Protein AF-0000000084978384 (afdb_homodimer)

Secondary structure (DSSP, 8-state):
----------S--SHHHHHHHHHHHHHHHHHHHHHHHHHHHHHHHHHHHHHHHHHHHHHHHHHHHHHHHHHHHHTGGGSTTTTEEEETTEEEEEEEEEEEE--S-HHHHHHHHHHHHHTT-GGGEEEEEEE-HHHHHTTHHHHHHHHT-EEEEEEEEEEEE-HHHHHHHHHH-/----------S--SHHHHHHHHHHHHHHHHHHHHHHHHHHHHHHHHHHHHHHHHHHHHHHHHHHHHHHHHHHHHTGGGSTTTTEEEETTEEEEEEEEEEEE--SSHHHHHHHHHHHHHTT-GGGEEEEEEE-HHHHHTTHHHHHHHHT-EEEEEEEEEEEE-HHHHHHHHHH-

Organism: Faecalibacterium duncaniae (strain DSM 17677 / JCM 31915 / A2-165) (NCBI:txid411483)

Structure (mmCIF, N/CA/C/O backbone):
data_AF-0000000084978384-model_v1
#
loop_
_entity.id
_entity.type
_entity.pdbx_description
1 polymer 'Putative bacteriophage Mu Gam like protein'
#
loop_
_atom_site.group_PDB
_atom_site.id
_atom_site.type_symbol
_atom_site.label_atom_id
_atom_site.label_alt_id
_atom_site.label_comp_id
_atom_site.label_asym_id
_atom_site.label_entity_id
_atom_site.label_seq_id
_atom_site.pdbx_PDB_ins_code
_atom_site.Cartn_x
_atom_site.Cartn_y
_atom_site.Cartn_z
_atom_site.occupancy
_atom_site.B_iso_or_equiv
_atom_site.auth_seq_id
_atom_site.auth_comp_id
_atom_site.auth_asym_id
_atom_site.auth_atom_id
_atom_site.pdbx_PDB_model_num
ATOM 1 N N . MET A 1 1 ? 13.609 25.312 46.406 1 29.67 1 MET A N 1
ATOM 2 C CA . MET A 1 1 ? 13.797 26.328 45.375 1 29.67 1 MET A CA 1
ATOM 3 C C . MET A 1 1 ? 12.617 26.344 44.406 1 29.67 1 MET A C 1
ATOM 5 O O . MET A 1 1 ? 12.023 25.312 44.125 1 29.67 1 MET A O 1
ATOM 9 N N . ALA A 1 2 ? 11.867 27.375 44.188 1 33.41 2 ALA A N 1
ATOM 10 C CA . ALA A 1 2 ? 10.617 27.406 43.438 1 33.41 2 ALA A CA 1
ATOM 11 C C . ALA A 1 2 ? 10.82 26.875 42.031 1 33.41 2 ALA A C 1
ATOM 13 O O . ALA A 1 2 ? 11.875 27.094 41.406 1 33.41 2 ALA A O 1
ATOM 14 N N . ARG A 1 3 ? 10.344 25.844 41.656 1 53.12 3 ARG A N 1
ATOM 15 C CA . ARG A 1 3 ? 10.445 25.281 40.312 1 53.12 3 ARG A CA 1
ATOM 16 C C . ARG A 1 3 ? 10.109 26.312 39.25 1 53.12 3 ARG A C 1
ATOM 18 O O . ARG A 1 3 ? 9 26.844 39.219 1 53.12 3 ARG A O 1
ATOM 25 N N . LYS A 1 4 ? 11.047 27.344 39.219 1 41.78 4 LYS A N 1
ATOM 26 C CA . LYS A 1 4 ? 10.891 28.375 38.188 1 41.78 4 LYS A CA 1
ATOM 27 C C . LYS A 1 4 ? 10.438 27.75 36.844 1 41.78 4 LYS A C 1
ATOM 29 O O . LYS A 1 4 ? 11.094 26.844 36.344 1 41.78 4 LYS A O 1
ATOM 34 N N . ARG A 1 5 ? 9.18 27.875 36.594 1 41.66 5 ARG A N 1
ATOM 35 C CA . ARG A 1 5 ? 8.664 27.422 35.312 1 41.66 5 ARG A CA 1
ATOM 36 C C . ARG A 1 5 ? 9.43 28.078 34.156 1 41.66 5 ARG A C 1
ATOM 38 O O . ARG A 1 5 ? 9.562 29.297 34.125 1 41.66 5 ARG A O 1
ATOM 45 N N . VAL A 1 6 ? 10.484 27.516 33.844 1 41.81 6 VAL A N 1
ATOM 46 C CA . VAL A 1 6 ? 11.172 27.984 32.625 1 41.81 6 VAL A CA 1
ATOM 47 C C . VAL A 1 6 ? 10.148 28.312 31.562 1 41.81 6 VAL A C 1
ATOM 49 O O . VAL A 1 6 ? 9.43 27.438 31.078 1 41.81 6 VAL A O 1
ATOM 52 N N . VAL A 1 7 ? 9.234 29.266 31.797 1 42.53 7 VAL A N 1
ATOM 53 C CA . VAL A 1 7 ? 8.398 29.719 30.688 1 42.53 7 VAL A CA 1
ATOM 54 C C . VAL A 1 7 ? 9.25 29.922 29.438 1 42.53 7 VAL A C 1
ATOM 56 O O . VAL A 1 7 ? 10.227 30.672 29.469 1 42.53 7 VAL A O 1
ATOM 59 N N . GLU A 1 8 ? 9.547 28.891 28.719 1 47.47 8 GLU A N 1
ATOM 60 C CA . GLU A 1 8 ? 10.211 29.109 27.438 1 47.47 8 GLU A CA 1
ATOM 61 C C . GLU A 1 8 ? 9.727 30.391 26.781 1 47.47 8 GLU A C 1
ATOM 63 O O . GLU A 1 8 ? 8.531 30.688 26.766 1 47.47 8 GLU A O 1
ATOM 68 N N . ALA A 1 9 ? 10.328 31.562 26.938 1 48.69 9 ALA A N 1
ATOM 69 C CA . ALA A 1 9 ? 10.078 32.906 26.406 1 48.69 9 ALA A CA 1
ATOM 70 C C . ALA A 1 9 ? 9.398 32.844 25.047 1 48.69 9 ALA A C 1
ATOM 72 O O . ALA A 1 9 ? 9.742 31.984 24.219 1 48.69 9 ALA A O 1
ATOM 73 N N . PRO A 1 10 ? 8.141 33.188 24.969 1 58.56 10 PRO A N 1
ATOM 74 C CA . PRO A 1 10 ? 7.574 33.25 23.625 1 58.56 10 PRO A CA 1
ATOM 75 C C . PRO A 1 10 ? 8.539 33.844 22.594 1 58.56 10 PRO A C 1
ATOM 77 O O . PRO A 1 10 ? 9.164 34.875 22.859 1 58.56 10 PRO A O 1
ATOM 80 N N . SER A 1 11 ? 9.117 32.969 21.719 1 74 11 SER A N 1
ATOM 81 C CA . SER A 1 11 ? 10.289 33.375 20.938 1 74 11 SER A CA 1
ATOM 82 C C . SER A 1 11 ? 9.953 34.5 19.953 1 74 11 SER A C 1
ATOM 84 O O . SER A 1 11 ? 10.812 35.312 19.641 1 74 11 SER A O 1
ATOM 86 N N . LEU A 1 12 ? 8.609 34.531 19.422 1 93.38 12 LEU A N 1
ATOM 87 C CA . LEU A 1 12 ? 8.383 35.531 18.375 1 93.38 12 LEU A CA 1
ATOM 88 C C . LEU A 1 12 ? 7.773 36.812 18.953 1 93.38 12 LEU A C 1
ATOM 90 O O . LEU A 1 12 ? 6.816 36.75 19.734 1 93.38 12 LEU A O 1
ATOM 94 N N . HIS A 1 13 ? 8.281 38.125 18.594 1 93.62 13 HIS A N 1
ATOM 95 C CA . HIS A 1 13 ? 7.848 39.344 19.234 1 93.62 13 HIS A CA 1
ATOM 96 C C . HIS A 1 13 ? 7.262 40.344 18.219 1 93.62 13 HIS A C 1
ATOM 98 O O . HIS A 1 13 ? 6.723 41.375 18.594 1 93.62 13 HIS A O 1
ATOM 104 N N . SER A 1 14 ? 7.422 40.094 16.984 1 95.94 14 SER A N 1
ATOM 105 C CA . SER A 1 14 ? 6.918 40.969 15.938 1 95.94 14 SER A CA 1
ATOM 106 C C . SER A 1 14 ? 6.504 40.188 14.703 1 95.94 14 SER A C 1
ATOM 108 O O . SER A 1 14 ? 6.836 39 14.57 1 95.94 14 SER A O 1
ATOM 110 N N . TRP A 1 15 ? 5.75 40.875 13.836 1 96.56 15 TRP A N 1
ATOM 111 C CA . TRP A 1 15 ? 5.371 40.25 12.57 1 96.56 15 TRP A CA 1
ATOM 112 C C . TRP A 1 15 ? 6.602 40 11.711 1 96.56 15 TRP A C 1
ATOM 114 O O . TRP A 1 15 ? 6.613 39.062 10.906 1 96.56 15 TRP A O 1
ATOM 124 N N . GLU A 1 16 ? 7.562 40.812 11.961 1 97 16 GLU A N 1
ATOM 125 C CA . GLU A 1 16 ? 8.828 40.562 11.281 1 97 16 GLU A CA 1
ATOM 126 C C . GLU A 1 16 ? 9.453 39.25 11.734 1 97 16 GLU A C 1
ATOM 128 O O . GLU A 1 16 ? 10.031 38.531 10.922 1 97 16 GLU A O 1
ATOM 133 N N . ASP A 1 17 ? 9.289 38.938 12.969 1 97.62 17 ASP A N 1
ATOM 134 C CA . ASP A 1 17 ? 9.758 37.656 13.492 1 97.62 17 ASP A CA 1
ATOM 135 C C . ASP A 1 17 ? 9 36.469 12.867 1 97.62 17 ASP A C 1
ATOM 137 O O . ASP A 1 17 ? 9.594 35.469 12.547 1 97.62 17 ASP A O 1
ATOM 141 N N . VAL A 1 18 ? 7.707 36.719 12.688 1 98.12 18 VAL A N 1
ATOM 142 C CA . VAL A 1 18 ? 6.879 35.688 12.078 1 98.12 18 VAL A CA 1
ATOM 143 C C . VAL A 1 18 ? 7.316 35.469 10.633 1 98.12 18 VAL A C 1
ATOM 145 O O . VAL A 1 18 ? 7.457 34.312 10.195 1 98.12 18 VAL A O 1
ATOM 148 N N . ASN A 1 19 ? 7.59 36.531 10.008 1 98 19 ASN A N 1
ATOM 149 C CA . ASN A 1 19 ? 8.047 36.469 8.625 1 98 19 ASN A CA 1
ATOM 150 C C . ASN A 1 19 ? 9.359 35.688 8.508 1 98 19 ASN A C 1
ATOM 152 O O . ASN A 1 19 ? 9.516 34.844 7.609 1 98 19 ASN A O 1
ATOM 156 N N . ASP A 1 20 ? 10.25 35.938 9.414 1 97.31 20 ASP A N 1
ATOM 157 C CA . ASP A 1 20 ? 11.531 35.219 9.43 1 97.31 20 ASP A CA 1
ATOM 158 C C . ASP A 1 20 ? 11.344 33.75 9.727 1 97.31 20 ASP A C 1
ATOM 160 O O . ASP A 1 20 ? 12.031 32.906 9.156 1 97.31 20 ASP A O 1
ATOM 164 N N . ALA A 1 21 ? 10.414 33.469 10.617 1 98.06 21 ALA A N 1
ATOM 165 C CA . ALA A 1 21 ? 10.117 32.094 10.938 1 98.06 21 ALA A CA 1
ATOM 166 C C . ALA A 1 21 ? 9.578 31.344 9.719 1 98.06 21 ALA A C 1
ATOM 168 O O . ALA A 1 21 ? 9.953 30.203 9.461 1 98.06 21 ALA A O 1
ATOM 169 N N . LEU A 1 22 ? 8.727 31.984 8.945 1 98.5 22 LEU A N 1
ATOM 170 C CA . LEU A 1 22 ? 8.188 31.391 7.727 1 98.5 22 LEU A CA 1
ATOM 171 C C . LEU A 1 22 ? 9.297 31.141 6.711 1 98.5 22 LEU A C 1
ATOM 173 O O . LEU A 1 22 ? 9.281 30.125 6.004 1 98.5 22 LEU A O 1
ATOM 177 N N . ARG A 1 23 ? 10.219 32.031 6.699 1 97.88 23 ARG A N 1
ATOM 178 C CA . ARG A 1 23 ? 11.375 31.859 5.828 1 97.88 23 ARG A CA 1
ATOM 179 C C . ARG A 1 23 ? 12.164 30.609 6.215 1 97.88 23 ARG A C 1
ATOM 181 O O . ARG A 1 23 ? 12.531 29.812 5.348 1 97.88 23 ARG A O 1
ATOM 188 N N . GLN A 1 24 ? 12.406 30.484 7.457 1 97.94 24 GLN A N 1
ATOM 189 C CA . GLN A 1 24 ? 13.148 29.328 7.965 1 97.94 24 GLN A CA 1
ATOM 190 C C . GLN A 1 24 ? 12.422 28.031 7.664 1 97.94 24 GLN A C 1
ATOM 192 O O . GLN A 1 24 ? 13.047 27.031 7.316 1 97.94 24 GLN A O 1
ATOM 197 N N . ILE A 1 25 ? 11.109 28.016 7.797 1 98.5 25 ILE A N 1
ATOM 198 C CA . ILE A 1 25 ? 10.312 26.828 7.504 1 98.5 25 ILE A CA 1
ATOM 199 C C . ILE A 1 25 ? 10.422 26.484 6.016 1 98.5 25 ILE A C 1
ATOM 201 O O . ILE A 1 25 ? 10.578 25.328 5.645 1 98.5 25 ILE A O 1
ATOM 205 N N . ALA A 1 26 ? 10.344 27.5 5.195 1 98.25 26 ALA A N 1
ATOM 206 C CA . ALA A 1 26 ? 10.492 27.297 3.758 1 98.25 26 ALA A CA 1
ATOM 207 C C . ALA A 1 26 ? 11.836 26.656 3.432 1 98.25 26 ALA A C 1
ATOM 209 O O . ALA A 1 26 ? 11.914 25.719 2.627 1 98.25 26 ALA A O 1
ATOM 210 N N . GLU A 1 27 ? 12.875 27.156 4.094 1 97.94 27 GLU A N 1
ATOM 211 C CA . GLU A 1 27 ? 14.219 26.625 3.889 1 97.94 27 GLU A CA 1
ATOM 212 C C . GLU A 1 27 ? 14.297 25.156 4.324 1 97.94 27 GLU A C 1
ATOM 214 O O . GLU A 1 27 ? 14.898 24.328 3.639 1 97.94 27 GLU A O 1
ATOM 219 N N . ALA A 1 28 ? 13.695 24.938 5.438 1 98.19 28 ALA A N 1
ATOM 220 C CA . ALA A 1 28 ? 13.68 23.562 5.941 1 98.19 28 ALA A CA 1
ATOM 221 C C . ALA A 1 28 ? 12.93 22.641 4.988 1 98.19 28 ALA A C 1
ATOM 223 O O . ALA A 1 28 ? 13.352 21.5 4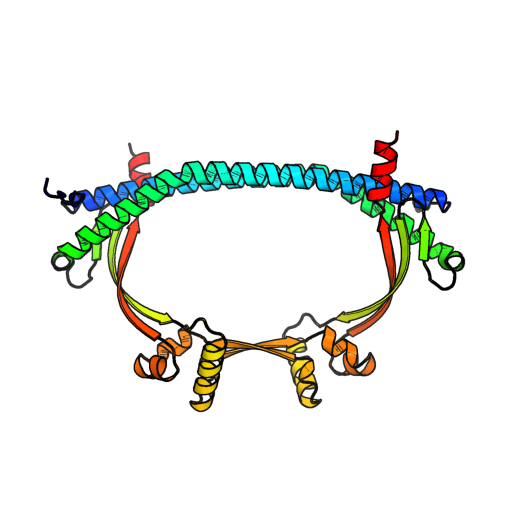.754 1 98.19 28 ALA A O 1
ATOM 224 N N . GLN A 1 29 ? 11.828 23.078 4.434 1 98 29 GLN A N 1
ATOM 225 C CA . GLN A 1 29 ? 11.039 22.281 3.518 1 98 29 GLN A CA 1
ATOM 226 C C . GLN A 1 29 ? 11.82 21.953 2.25 1 98 29 GLN A C 1
ATOM 228 O O . GLN A 1 29 ? 11.734 20.828 1.732 1 98 29 GLN A O 1
ATOM 233 N N . ILE A 1 30 ? 12.578 22.922 1.777 1 97.38 30 ILE A N 1
ATOM 234 C CA . ILE A 1 30 ? 13.43 22.688 0.61 1 97.38 30 ILE A CA 1
ATOM 235 C C . ILE A 1 30 ? 14.461 21.609 0.923 1 97.38 30 ILE A C 1
ATOM 237 O O . ILE A 1 30 ? 14.656 20.688 0.14 1 97.38 30 ILE A O 1
ATOM 241 N N . ALA A 1 31 ? 15.109 21.75 2.08 1 98.12 31 ALA A N 1
ATOM 242 C CA . ALA A 1 31 ? 16.125 20.797 2.502 1 98.12 31 ALA A CA 1
ATOM 243 C C . ALA A 1 31 ? 15.539 19.406 2.652 1 98.12 31 ALA A C 1
ATOM 245 O O . ALA A 1 31 ? 16.156 18.406 2.25 1 98.12 31 ALA A O 1
ATOM 246 N N . LEU A 1 32 ? 14.391 19.328 3.225 1 98.5 32 LEU A N 1
ATOM 247 C CA . LEU A 1 32 ? 13.703 18.062 3.398 1 98.5 32 LEU A CA 1
ATOM 248 C C . LEU A 1 32 ? 13.398 17.422 2.047 1 98.5 32 LEU A C 1
ATOM 250 O O . LEU A 1 32 ? 13.508 16.203 1.891 1 98.5 32 LEU A O 1
ATOM 254 N N . GLY A 1 33 ? 12.961 18.203 1.108 1 98.25 33 GLY A N 1
ATOM 255 C CA . GLY A 1 33 ? 12.742 17.719 -0.242 1 98.25 33 GLY A CA 1
ATOM 256 C C . GLY A 1 33 ? 13.977 17.109 -0.864 1 98.25 33 GLY A C 1
ATOM 257 O O . GLY A 1 33 ? 13.898 16.062 -1.533 1 98.25 33 GLY A O 1
ATOM 258 N N . GLU A 1 34 ? 15.062 17.766 -0.618 1 98.31 34 GLU A N 1
ATOM 259 C CA . GLU A 1 34 ? 16.328 17.266 -1.146 1 98.31 34 GLU A CA 1
ATOM 260 C C . GLU A 1 34 ? 16.703 15.93 -0.504 1 98.31 34 GLU A C 1
ATOM 262 O O . GLU A 1 34 ? 17.188 15.023 -1.186 1 98.31 34 GLU A O 1
ATOM 267 N N . ILE A 1 35 ? 16.531 15.867 0.775 1 98.69 35 ILE A N 1
ATOM 268 C CA . ILE A 1 35 ? 16.812 14.633 1.503 1 98.69 35 ILE A CA 1
ATOM 269 C C . ILE A 1 35 ? 15.961 13.492 0.949 1 98.69 35 ILE A C 1
ATOM 271 O O . ILE A 1 35 ? 16.469 12.398 0.704 1 98.69 35 ILE A O 1
ATOM 275 N N . GLN A 1 36 ? 14.695 13.773 0.73 1 98.56 36 GLN A N 1
ATOM 276 C CA . GLN A 1 36 ? 13.781 12.773 0.19 1 98.56 36 GLN A CA 1
ATOM 277 C C . GLN A 1 36 ? 14.203 12.352 -1.215 1 98.56 36 GLN A C 1
ATOM 279 O O . GLN A 1 36 ? 14.156 11.164 -1.549 1 98.56 36 GLN A O 1
ATOM 284 N N . SER A 1 37 ? 14.562 13.328 -2.035 1 98.69 37 SER A N 1
ATOM 285 C CA . SER A 1 37 ? 15.008 13.039 -3.396 1 98.69 37 SER A CA 1
ATOM 286 C C . SER A 1 37 ? 16.234 12.133 -3.396 1 98.69 37 SER A C 1
ATOM 288 O O . SER A 1 37 ? 16.297 11.18 -4.168 1 98.69 37 SER A O 1
ATOM 290 N N . ASP A 1 38 ? 17.156 12.469 -2.533 1 98.5 38 ASP A N 1
ATOM 291 C CA . ASP A 1 38 ? 18.359 11.664 -2.436 1 98.5 38 ASP A CA 1
ATOM 292 C C . ASP A 1 38 ? 18.047 10.242 -1.987 1 98.5 38 ASP A C 1
ATOM 294 O O . ASP A 1 38 ? 18.594 9.281 -2.523 1 98.5 38 ASP A O 1
ATOM 298 N N . MET A 1 39 ? 17.219 10.125 -0.994 1 98.69 39 MET A N 1
ATOM 299 C CA . MET A 1 39 ? 16.797 8.812 -0.525 1 98.69 39 MET A CA 1
ATOM 300 C C . MET A 1 39 ? 16.156 8.008 -1.656 1 98.69 39 MET A C 1
ATOM 302 O O . MET A 1 39 ? 16.484 6.836 -1.844 1 98.69 39 MET A O 1
ATOM 306 N N . GLN A 1 40 ? 15.266 8.625 -2.406 1 98.62 40 GLN A N 1
ATOM 307 C CA . GLN A 1 40 ? 14.57 7.953 -3.498 1 98.62 40 GLN A CA 1
ATOM 308 C C . GLN A 1 40 ? 15.547 7.488 -4.574 1 98.62 40 GLN A C 1
ATOM 310 O O . GLN A 1 40 ? 15.383 6.41 -5.145 1 98.62 40 GLN A O 1
ATOM 315 N N . LYS A 1 41 ? 16.531 8.336 -4.824 1 98.56 41 LYS A N 1
ATOM 316 C CA . LYS A 1 41 ? 17.547 7.957 -5.793 1 98.56 41 LYS A CA 1
ATOM 317 C C . LYS A 1 41 ? 18.297 6.703 -5.344 1 98.56 41 LYS A C 1
ATOM 319 O O . LYS A 1 41 ? 18.547 5.801 -6.148 1 98.56 41 LYS A O 1
ATOM 324 N N . GLN A 1 42 ? 18.594 6.66 -4.09 1 98.31 42 GLN A N 1
ATOM 325 C CA . GLN A 1 42 ? 19.297 5.496 -3.543 1 98.31 42 GLN A CA 1
ATOM 326 C C . GLN A 1 42 ? 18.422 4.25 -3.605 1 98.31 42 GLN A C 1
ATOM 328 O O . GLN A 1 42 ? 18.891 3.172 -3.973 1 98.31 42 GLN A O 1
ATOM 333 N N . ILE A 1 43 ? 17.203 4.402 -3.275 1 98.75 43 ILE A N 1
ATOM 334 C CA . ILE A 1 43 ? 16.266 3.281 -3.275 1 98.75 43 ILE A CA 1
ATOM 335 C C . ILE A 1 43 ? 16.094 2.754 -4.699 1 98.75 43 ILE A C 1
ATOM 337 O O . ILE A 1 43 ? 16.172 1.547 -4.934 1 98.75 43 ILE A O 1
ATOM 341 N N . LEU A 1 44 ? 15.93 3.668 -5.621 1 98.5 44 LEU A N 1
ATOM 342 C CA . LEU A 1 44 ? 15.789 3.273 -7.02 1 98.5 44 LEU A CA 1
ATOM 343 C C . LEU A 1 44 ? 17.047 2.574 -7.523 1 98.5 44 LEU A C 1
ATOM 345 O O . LEU A 1 44 ? 16.969 1.618 -8.297 1 98.5 44 LEU A O 1
ATOM 349 N N . GLY A 1 45 ? 18.125 3.137 -7.129 1 98.38 45 GLY A N 1
ATOM 350 C CA . GLY A 1 45 ? 19.375 2.494 -7.492 1 98.38 45 GLY A CA 1
ATOM 351 C C . GLY A 1 45 ? 19.484 1.068 -6.984 1 98.38 45 GLY A C 1
ATOM 352 O O . GLY A 1 45 ? 19.859 0.165 -7.73 1 98.38 45 GLY A O 1
ATOM 353 N N . ALA A 1 46 ? 19.156 0.858 -5.73 1 98.5 46 ALA A N 1
ATOM 354 C CA . ALA A 1 46 ? 19.203 -0.475 -5.137 1 98.5 46 ALA A CA 1
ATOM 355 C C . ALA A 1 46 ? 18.25 -1.425 -5.844 1 98.5 46 ALA A C 1
ATOM 357 O O . ALA A 1 46 ? 18.578 -2.588 -6.086 1 98.5 46 ALA A O 1
ATOM 358 N N . GLN A 1 47 ? 17.062 -0.954 -6.176 1 98.69 47 GLN A N 1
ATOM 359 C CA . GLN A 1 47 ? 16.062 -1.762 -6.871 1 98.69 47 GLN A CA 1
ATOM 360 C C . GLN A 1 47 ? 16.547 -2.15 -8.266 1 98.69 47 GLN A C 1
ATOM 362 O O . GLN A 1 47 ? 16.359 -3.289 -8.703 1 98.69 47 GLN A O 1
ATOM 367 N N . LYS A 1 48 ? 17.156 -1.205 -8.945 1 98.62 48 LYS A N 1
ATOM 368 C CA . LYS A 1 48 ? 17.672 -1.467 -10.289 1 98.62 48 LYS A CA 1
ATOM 369 C C . LYS A 1 48 ? 18.766 -2.535 -10.266 1 98.62 48 LYS A C 1
ATOM 371 O O . LYS A 1 48 ? 18.766 -3.436 -11.109 1 98.62 48 LYS A O 1
ATOM 376 N N . VAL A 1 49 ? 19.672 -2.451 -9.383 1 98.31 49 VAL A N 1
ATOM 377 C CA . VAL A 1 49 ? 20.75 -3.422 -9.234 1 98.31 49 VAL A CA 1
ATOM 378 C C . VAL A 1 49 ? 20.156 -4.809 -8.969 1 98.31 49 VAL A C 1
ATOM 380 O O . VAL A 1 49 ? 20.547 -5.785 -9.609 1 98.31 49 VAL A O 1
ATOM 383 N N . ALA A 1 50 ? 19.25 -4.875 -8.031 1 98.69 50 ALA A N 1
ATOM 384 C CA . ALA A 1 50 ? 18.625 -6.152 -7.688 1 98.69 50 ALA A CA 1
ATOM 385 C C . ALA A 1 50 ? 17.906 -6.754 -8.891 1 98.69 50 ALA A C 1
ATOM 387 O O . ALA A 1 50 ? 17.969 -7.965 -9.117 1 98.69 50 ALA A O 1
ATOM 388 N N . GLU A 1 51 ? 17.234 -5.922 -9.633 1 98.56 51 GLU A N 1
ATOM 389 C CA . GLU A 1 51 ? 16.531 -6.375 -10.828 1 98.56 51 GLU A CA 1
ATOM 390 C C . GLU A 1 51 ? 17.5 -6.957 -11.852 1 98.56 51 GLU A C 1
ATOM 392 O O . GLU A 1 51 ? 17.266 -8.023 -12.414 1 98.56 51 GLU A O 1
ATOM 397 N N . GLU A 1 52 ? 18.562 -6.254 -12.102 1 98.56 52 GLU A N 1
ATOM 398 C CA . GLU A 1 52 ? 19.562 -6.691 -13.07 1 98.56 52 GLU A CA 1
ATOM 399 C C . GLU A 1 52 ? 20.203 -8.008 -12.648 1 98.56 52 GLU A C 1
ATOM 401 O O . GLU A 1 52 ? 20.453 -8.883 -13.484 1 98.56 52 GLU A O 1
ATOM 406 N N . GLN A 1 53 ? 20.438 -8.125 -11.352 1 98.56 53 GLN A N 1
ATOM 407 C CA . GLN A 1 53 ? 21.047 -9.336 -10.836 1 98.56 53 GLN A CA 1
ATOM 408 C C . GLN A 1 53 ? 20.062 -10.5 -10.828 1 98.56 53 GLN A C 1
ATOM 410 O O . GLN A 1 53 ? 20.453 -11.656 -11 1 98.56 53 GLN A O 1
ATOM 415 N N . SER A 1 54 ? 18.812 -10.18 -10.617 1 98.81 54 SER A N 1
ATOM 416 C CA . SER A 1 54 ? 17.797 -11.219 -10.477 1 98.81 54 SER A CA 1
ATOM 417 C C . SER A 1 54 ? 17.344 -11.734 -11.836 1 98.81 54 SER A C 1
ATOM 419 O O . SER A 1 54 ? 16.906 -12.883 -11.953 1 98.81 54 SER A O 1
ATOM 421 N N . LYS A 1 55 ? 17.391 -10.945 -12.852 1 98.62 55 LYS A N 1
ATOM 422 C CA . LYS A 1 55 ? 16.797 -11.242 -14.156 1 98.62 55 LYS A CA 1
ATOM 423 C C . LYS A 1 55 ? 17.344 -12.555 -14.711 1 98.62 55 LYS A C 1
ATOM 425 O O . LYS A 1 55 ? 16.578 -13.445 -15.078 1 98.62 55 LYS A O 1
ATOM 430 N N . PRO A 1 56 ? 18.703 -12.773 -14.836 1 98.62 56 PRO A N 1
ATOM 431 C CA . PRO A 1 56 ? 19.203 -14.031 -15.375 1 98.62 56 PRO A CA 1
ATOM 432 C C . PRO A 1 56 ? 18.766 -15.25 -14.562 1 98.62 56 PRO A C 1
ATOM 434 O O . PRO A 1 56 ? 18.547 -16.328 -15.125 1 98.62 56 PRO A O 1
ATOM 437 N N . LEU A 1 57 ? 18.656 -15.109 -13.25 1 98.62 57 LEU A N 1
ATOM 438 C CA . LEU A 1 57 ? 18.219 -16.188 -12.391 1 98.62 57 LEU A CA 1
ATOM 439 C C . LEU A 1 57 ? 16.75 -16.516 -12.641 1 98.62 57 LEU A C 1
ATOM 441 O O . LEU A 1 57 ? 16.375 -17.688 -12.773 1 98.62 57 LEU A O 1
ATOM 445 N N . ASN A 1 58 ? 15.961 -15.461 -12.719 1 98.62 58 ASN A N 1
ATOM 446 C CA . ASN A 1 58 ? 14.539 -15.648 -13.016 1 98.62 58 ASN A CA 1
ATOM 447 C C . ASN A 1 58 ? 14.328 -16.266 -14.398 1 98.62 58 ASN A C 1
ATOM 449 O O . ASN A 1 58 ? 13.477 -17.141 -14.57 1 98.62 58 ASN A O 1
ATOM 453 N N . ASP A 1 59 ? 15.102 -15.828 -15.391 1 98.25 59 ASP A N 1
ATOM 454 C CA . ASP A 1 59 ? 15.023 -16.391 -16.734 1 98.2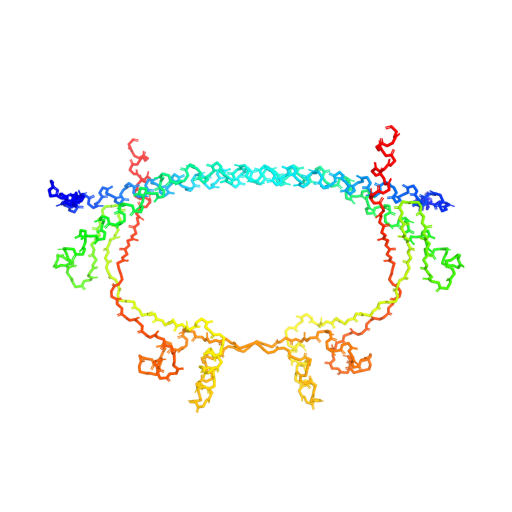5 59 ASP A CA 1
ATOM 455 C C . ASP A 1 59 ? 15.367 -17.875 -16.734 1 98.25 59 ASP A C 1
ATOM 457 O O . ASP A 1 59 ? 14.711 -18.672 -17.406 1 98.25 59 ASP A O 1
ATOM 461 N N . ASN A 1 60 ? 16.391 -18.203 -15.992 1 97.56 60 ASN A N 1
ATOM 462 C CA . ASN A 1 60 ? 16.797 -19.594 -15.891 1 97.56 60 ASN A CA 1
ATOM 463 C C . ASN A 1 60 ? 15.734 -20.453 -15.219 1 97.56 60 ASN A C 1
ATOM 465 O O . ASN A 1 60 ? 15.43 -21.547 -15.688 1 97.56 60 ASN A O 1
ATOM 469 N N . VAL A 1 61 ? 15.18 -19.953 -14.133 1 98.19 61 VAL A N 1
ATOM 470 C CA . VAL A 1 61 ? 14.133 -20.688 -13.422 1 98.19 61 VAL A CA 1
ATOM 471 C C . VAL A 1 61 ? 12.938 -20.906 -14.344 1 98.19 61 VAL A C 1
ATOM 473 O O . VAL A 1 61 ? 12.398 -22.016 -14.406 1 98.19 61 VAL A O 1
ATOM 476 N N . ALA A 1 62 ? 12.609 -19.891 -15.102 1 98 62 ALA A N 1
ATOM 477 C CA . ALA A 1 62 ? 11.484 -20 -16.031 1 98 62 ALA A CA 1
ATOM 478 C C . ALA A 1 62 ? 11.758 -21.062 -17.094 1 98 62 ALA A C 1
ATOM 480 O O . ALA A 1 62 ? 10.859 -21.828 -17.438 1 98 62 ALA A O 1
ATOM 481 N N . LYS A 1 63 ? 12.898 -21.094 -17.578 1 97.69 63 LYS A N 1
ATOM 482 C CA . LYS A 1 63 ? 13.297 -22.078 -18.562 1 97.69 63 LYS A CA 1
ATOM 483 C C . LYS A 1 63 ? 13.219 -23.5 -18 1 97.69 63 LYS A C 1
ATOM 485 O O . LYS A 1 63 ? 12.625 -24.391 -18.609 1 97.69 63 LYS A O 1
ATOM 490 N N . LEU A 1 64 ? 13.789 -23.656 -16.844 1 97.94 64 LEU A N 1
ATOM 491 C CA . LEU A 1 64 ? 13.805 -24.969 -16.203 1 97.94 64 LEU A CA 1
ATOM 492 C C . LEU A 1 64 ? 12.391 -25.438 -15.891 1 97.94 64 LEU A C 1
ATOM 494 O O . LEU A 1 64 ? 12.07 -26.609 -16.062 1 97.94 64 LEU A O 1
ATOM 498 N N . GLU A 1 65 ? 11.617 -24.484 -15.43 1 97.75 65 GLU A N 1
ATOM 499 C CA . GLU A 1 65 ? 10.219 -24.812 -15.133 1 97.75 65 GLU A CA 1
ATOM 500 C C . GLU A 1 65 ? 9.5 -25.328 -16.375 1 97.75 65 GLU A C 1
ATOM 502 O O . GLU A 1 65 ? 8.758 -26.312 -16.297 1 97.75 65 GLU A O 1
ATOM 507 N N . ARG A 1 66 ? 9.703 -24.672 -17.484 1 97.12 66 ARG A N 1
ATOM 508 C CA . ARG A 1 66 ? 9.086 -25.094 -18.734 1 97.12 66 ARG A CA 1
ATOM 509 C C . ARG A 1 66 ? 9.562 -26.469 -19.156 1 97.12 66 ARG A C 1
ATOM 511 O O . ARG A 1 66 ? 8.766 -27.312 -19.594 1 97.12 66 ARG A O 1
ATOM 518 N N . GLU A 1 67 ? 10.789 -26.719 -18.984 1 97.5 67 GLU A N 1
ATOM 519 C CA . GLU A 1 67 ? 11.375 -28 -19.359 1 97.5 67 GLU A CA 1
ATOM 520 C C . GLU A 1 67 ? 10.867 -29.125 -18.469 1 97.5 67 GLU A C 1
ATOM 522 O O . GLU A 1 67 ? 10.547 -30.219 -18.938 1 97.5 67 GLU A O 1
ATOM 527 N N . ILE A 1 68 ? 10.75 -28.828 -17.188 1 98.06 68 ILE A N 1
ATOM 528 C CA . ILE A 1 68 ? 10.25 -29.812 -16.234 1 98.06 68 ILE A CA 1
ATOM 529 C C . ILE A 1 68 ? 8.789 -30.141 -16.547 1 98.06 68 ILE A C 1
ATOM 531 O O . ILE A 1 68 ? 8.406 -31.312 -16.609 1 98.06 68 ILE A O 1
ATOM 535 N N . LYS A 1 69 ? 8.086 -29.094 -16.766 1 97.25 69 LYS A N 1
ATOM 536 C CA . LYS A 1 69 ? 6.68 -29.297 -17.094 1 97.25 69 LYS A CA 1
ATOM 537 C C . LYS A 1 69 ? 6.52 -30.172 -18.344 1 97.25 69 LYS A C 1
ATOM 539 O O . LYS A 1 69 ? 5.707 -31.094 -18.359 1 97.25 69 LYS A O 1
ATOM 544 N N . SER A 1 70 ? 7.289 -29.859 -19.344 1 96.44 70 SER A N 1
ATOM 545 C CA . SER A 1 70 ? 7.23 -30.625 -20.594 1 96.44 70 SER A CA 1
ATOM 546 C C . SER A 1 70 ? 7.566 -32.094 -20.359 1 96.44 70 SER A C 1
ATOM 548 O O . SER A 1 70 ? 6.836 -32.969 -20.812 1 96.44 70 SER A O 1
ATOM 550 N N . PHE A 1 71 ? 8.633 -32.375 -19.641 1 97.19 71 PHE A N 1
ATOM 551 C CA . PHE A 1 71 ? 9.062 -33.75 -19.359 1 97.19 71 PHE A CA 1
ATOM 552 C C . PHE A 1 71 ? 7.996 -34.5 -18.578 1 97.19 71 PHE A C 1
ATOM 554 O O . PHE A 1 71 ? 7.617 -35.625 -18.969 1 97.19 71 PHE A O 1
ATOM 561 N N . VAL A 1 72 ? 7.523 -33.812 -17.547 1 96.62 72 VAL A N 1
ATOM 562 C CA . VAL A 1 72 ? 6.586 -34.5 -16.641 1 96.62 72 VAL A CA 1
ATOM 563 C C . VAL A 1 72 ? 5.273 -34.75 -17.375 1 96.62 72 VAL A C 1
ATOM 565 O O . VAL A 1 72 ? 4.66 -35.812 -17.188 1 96.62 72 VAL A O 1
ATOM 568 N N . THR A 1 73 ? 4.902 -33.844 -18.203 1 95.88 73 THR A N 1
ATOM 569 C CA . THR A 1 73 ? 3.682 -34 -18.984 1 95.88 73 THR A CA 1
ATOM 570 C C . THR A 1 73 ? 3.801 -35.188 -19.922 1 95.88 73 THR A C 1
ATOM 572 O O . THR A 1 73 ? 2.842 -35.938 -20.109 1 95.88 73 THR A O 1
ATOM 575 N N . ASP A 1 74 ? 4.949 -35.375 -20.438 1 94.75 74 ASP A N 1
ATOM 576 C CA . ASP A 1 74 ? 5.191 -36.469 -21.375 1 94.75 74 ASP A CA 1
ATOM 577 C C . ASP A 1 74 ? 5.336 -37.812 -20.641 1 94.75 74 ASP A C 1
ATOM 579 O O . ASP A 1 74 ? 5.316 -38.875 -21.266 1 94.75 74 ASP A O 1
ATOM 583 N N . HIS A 1 75 ? 5.453 -37.781 -19.344 1 94.62 75 HIS A N 1
ATOM 584 C CA . HIS A 1 75 ? 5.672 -39 -18.562 1 94.62 75 HIS A CA 1
ATOM 585 C C . HIS A 1 75 ? 4.621 -39.156 -17.469 1 94.62 75 HIS A C 1
ATOM 587 O O . HIS A 1 75 ? 4.922 -39.625 -16.375 1 94.62 75 HIS A O 1
ATOM 593 N N . ARG A 1 76 ? 3.512 -38.688 -17.656 1 92.38 76 ARG A N 1
ATOM 594 C CA . ARG A 1 76 ? 2.428 -38.719 -16.688 1 92.38 76 ARG A CA 1
ATOM 595 C C . ARG A 1 76 ? 2.059 -40.156 -16.328 1 92.38 76 ARG A C 1
ATOM 597 O O . ARG A 1 76 ? 1.672 -40.469 -15.203 1 92.38 76 ARG A O 1
ATOM 604 N N . ASP A 1 77 ? 2.215 -41.031 -17.266 1 91.56 77 ASP A N 1
ATOM 605 C CA . ASP A 1 77 ? 1.861 -42.438 -17.094 1 91.56 77 ASP A CA 1
ATOM 606 C C . ASP A 1 77 ? 2.754 -43.094 -16.047 1 91.56 77 ASP A C 1
ATOM 608 O O . ASP A 1 77 ? 2.383 -44.125 -15.477 1 91.56 77 ASP A O 1
ATOM 612 N N . GLU A 1 78 ? 3.904 -42.469 -15.836 1 90.5 78 GLU A N 1
ATOM 613 C CA . GLU A 1 78 ? 4.875 -43.031 -14.898 1 90.5 78 GLU A CA 1
ATOM 614 C C . GLU A 1 78 ? 4.562 -42.625 -13.461 1 90.5 78 GLU A C 1
ATOM 616 O O . GLU A 1 78 ? 5.18 -43.125 -12.523 1 90.5 78 GLU A O 1
ATOM 621 N N . MET A 1 79 ? 3.641 -41.656 -13.062 1 90.31 79 MET A N 1
ATOM 622 C CA . MET A 1 79 ? 3.477 -41.031 -11.758 1 90.31 79 MET A CA 1
ATOM 623 C C . MET A 1 79 ? 2.469 -41.781 -10.906 1 90.31 79 MET A C 1
ATOM 625 O O . MET A 1 79 ? 2.398 -41.594 -9.695 1 90.31 79 MET A O 1
ATOM 629 N N . GLY A 1 80 ? 1.988 -42.781 -11.312 1 84.38 80 GLY A N 1
ATOM 630 C CA . GLY A 1 80 ? 1.05 -43.594 -10.539 1 84.38 80 GLY A CA 1
ATOM 631 C C . GLY A 1 80 ? -0.255 -42.875 -10.258 1 84.38 80 GLY A C 1
ATOM 632 O O . GLY A 1 80 ? -0.595 -41.906 -10.938 1 84.38 80 GLY A O 1
ATOM 633 N N . LYS A 1 81 ? -0.937 -43.312 -9.102 1 87.56 81 LYS A N 1
ATOM 634 C CA . LYS A 1 81 ? -2.273 -42.844 -8.758 1 87.56 81 LYS A CA 1
ATOM 635 C C . LYS A 1 81 ? -2.219 -41.438 -8.148 1 87.56 81 LYS A C 1
ATOM 637 O O . LYS A 1 81 ? -3.141 -40.656 -8.328 1 87.56 81 LYS A O 1
ATOM 642 N N . THR A 1 82 ? -1.098 -41.125 -7.508 1 89.06 82 THR A N 1
ATOM 643 C CA . THR A 1 82 ? -0.981 -39.844 -6.809 1 89.06 82 THR A CA 1
ATOM 644 C C . THR A 1 82 ? -0.619 -38.75 -7.781 1 89.06 82 THR A C 1
ATOM 646 O O . THR A 1 82 ? -0.689 -37.562 -7.434 1 89.06 82 THR A O 1
ATOM 649 N N . LYS A 1 83 ? -0.222 -39 -8.977 1 94.69 83 LYS A N 1
ATOM 650 C CA . LYS A 1 83 ? 0.173 -38.062 -10.023 1 94.69 83 LYS A CA 1
ATOM 651 C C . LYS A 1 83 ? 1.322 -37.156 -9.562 1 94.69 83 LYS A C 1
ATOM 653 O O . LYS A 1 83 ? 1.331 -35.969 -9.828 1 94.69 83 LYS A O 1
ATOM 658 N N . SER A 1 84 ? 2.18 -37.719 -8.719 1 96.56 84 SER A N 1
ATOM 659 C CA . SER A 1 84 ? 3.324 -36.969 -8.203 1 96.56 84 SER A CA 1
ATOM 660 C C . SER A 1 84 ? 4.562 -37.844 -8.117 1 96.56 84 SER A C 1
ATOM 662 O O . SER A 1 84 ? 4.453 -39.062 -8.016 1 96.56 84 SER A O 1
ATOM 664 N N . VAL A 1 85 ? 5.742 -37.281 -8.258 1 96.69 85 VAL A N 1
ATOM 665 C CA . VAL A 1 85 ? 7.035 -37.938 -8.109 1 96.69 85 VAL A CA 1
ATOM 666 C C . VAL A 1 85 ? 7.898 -37.156 -7.117 1 96.69 85 VAL A C 1
ATOM 668 O O . VAL A 1 85 ? 8.07 -35.938 -7.254 1 96.69 85 VAL A O 1
ATOM 671 N N . VAL A 1 86 ? 8.375 -37.906 -6.133 1 96.69 86 VAL A N 1
ATOM 672 C CA . VAL A 1 86 ? 9.25 -37.281 -5.133 1 96.69 86 VAL A CA 1
ATOM 673 C C . VAL A 1 86 ? 10.703 -37.594 -5.473 1 96.69 86 VAL A C 1
ATOM 675 O O . VAL A 1 86 ? 11.078 -38.75 -5.672 1 96.69 86 VAL A O 1
ATOM 678 N N . LEU A 1 87 ? 11.492 -36.562 -5.566 1 97.19 87 LEU A N 1
ATOM 679 C CA . LEU A 1 87 ? 12.914 -36.688 -5.863 1 97.19 87 LEU A CA 1
ATOM 680 C C . LEU A 1 87 ? 13.758 -36.125 -4.727 1 97.19 87 LEU A C 1
ATOM 682 O O . LEU A 1 87 ? 13.219 -35.656 -3.727 1 97.19 87 LEU A O 1
ATOM 686 N N . THR A 1 88 ? 15.023 -36.156 -4.871 1 97.06 88 THR A N 1
ATOM 687 C CA . THR A 1 88 ? 15.945 -35.75 -3.818 1 97.06 88 THR A CA 1
ATOM 688 C C . THR A 1 88 ? 15.805 -34.25 -3.539 1 97.06 88 THR A C 1
ATOM 690 O O . THR A 1 88 ? 15.773 -33.812 -2.383 1 97.06 88 THR A O 1
ATOM 693 N N . PHE A 1 89 ? 15.609 -33.438 -4.625 1 98 89 PHE A N 1
ATOM 694 C CA . PHE A 1 89 ? 15.68 -31.984 -4.461 1 98 89 PHE A CA 1
ATOM 695 C C . PHE A 1 89 ? 14.297 -31.344 -4.629 1 98 89 PHE A C 1
ATOM 697 O O . PHE A 1 89 ? 14.18 -30.125 -4.754 1 98 89 PHE A O 1
ATOM 704 N N . GLY A 1 90 ? 13.211 -32.188 -4.578 1 98.06 90 GLY A N 1
ATOM 705 C CA . GLY A 1 90 ? 11.883 -31.609 -4.676 1 98.06 90 GLY A CA 1
ATOM 706 C C . GLY A 1 90 ? 10.828 -32.594 -5.133 1 98.06 90 GLY A C 1
ATOM 707 O O . GLY A 1 90 ? 11.039 -33.812 -5.074 1 98.06 90 GLY A O 1
ATOM 708 N N . GLU A 1 91 ? 9.766 -32.062 -5.449 1 97.81 91 GLU A N 1
ATOM 709 C CA . GLU A 1 91 ? 8.609 -32.844 -5.883 1 97.81 91 GLU A CA 1
ATOM 710 C C . GLU A 1 91 ? 7.898 -32.156 -7.055 1 97.81 91 GLU A C 1
ATOM 712 O O . GLU A 1 91 ? 7.84 -30.922 -7.125 1 97.81 91 GLU A O 1
ATOM 717 N N . VAL A 1 92 ? 7.426 -33.03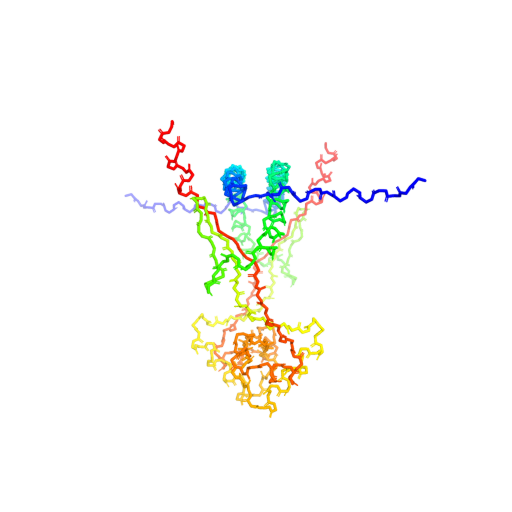1 -7.926 1 98.19 92 VAL A N 1
ATOM 718 C CA . VAL A 1 92 ? 6.68 -32.5 -9.078 1 98.19 92 VAL A CA 1
ATOM 719 C C . VAL A 1 92 ? 5.387 -33.312 -9.242 1 98.19 92 VAL A C 1
ATOM 721 O O . VAL A 1 92 ? 5.289 -34.438 -8.781 1 98.19 92 VAL A O 1
ATOM 724 N N . GLY A 1 93 ? 4.406 -32.656 -9.891 1 97.31 93 GLY A N 1
ATOM 725 C CA . GLY A 1 93 ? 3.189 -33.406 -10.156 1 97.31 93 GLY A CA 1
ATOM 726 C C . GLY A 1 93 ? 2.035 -32.531 -10.602 1 97.31 93 GLY A C 1
ATOM 727 O O . GLY A 1 93 ? 2.234 -31.375 -10.953 1 97.31 93 GLY A O 1
ATOM 728 N N . PHE A 1 94 ? 0.925 -33.125 -10.625 1 97.44 94 PHE A N 1
ATOM 729 C CA . PHE A 1 94 ? -0.314 -32.469 -11.023 1 97.44 94 PHE A CA 1
ATOM 730 C C . PHE A 1 94 ? -1.346 -32.531 -9.898 1 97.44 94 PHE A C 1
ATOM 732 O O . PHE A 1 94 ? -1.395 -33.531 -9.156 1 97.44 94 PHE A O 1
ATOM 739 N N . ARG A 1 95 ? -2.068 -31.469 -9.828 1 96.19 95 ARG A N 1
ATOM 740 C CA . ARG A 1 95 ? -3.193 -31.438 -8.898 1 96.19 95 ARG A CA 1
ATOM 741 C C . ARG A 1 95 ? -4.453 -30.906 -9.578 1 96.19 95 ARG A C 1
ATOM 743 O O . ARG A 1 95 ? -4.379 -29.984 -10.398 1 96.19 95 ARG A O 1
ATOM 750 N N . LEU A 1 96 ? -5.551 -31.578 -9.266 1 94.38 96 LEU A N 1
ATOM 751 C CA . LEU A 1 96 ? -6.824 -31.078 -9.766 1 94.38 96 LEU A CA 1
ATOM 752 C C . LEU A 1 96 ? -7.18 -29.734 -9.109 1 94.38 96 LEU A C 1
ATOM 754 O O . LEU A 1 96 ? -7.227 -29.641 -7.883 1 94.38 96 LEU A O 1
ATOM 758 N N . SER A 1 97 ? -7.309 -28.797 -9.93 1 95.62 97 SER A N 1
ATOM 759 C CA . SER A 1 97 ? -7.629 -27.469 -9.406 1 95.62 97 SER A CA 1
ATOM 760 C C . SER A 1 97 ? -8.898 -26.906 -10.047 1 95.62 97 SER A C 1
ATOM 762 O O . SER A 1 97 ? -9.156 -27.141 -11.227 1 95.62 97 SER A O 1
ATOM 764 N N . THR A 1 98 ? -9.695 -26.266 -9.195 1 96.38 98 THR A N 1
ATOM 765 C CA . THR A 1 98 ? -10.891 -25.562 -9.664 1 96.38 98 THR A CA 1
ATOM 766 C C . THR A 1 98 ? -10.734 -24.062 -9.484 1 96.38 98 THR A C 1
ATOM 768 O O . THR A 1 98 ? -10.305 -23.594 -8.422 1 96.38 98 THR A O 1
ATOM 771 N N . SER A 1 99 ? -11.047 -23.328 -10.531 1 96.25 99 SER A N 1
ATOM 772 C CA . SER A 1 99 ? -10.977 -21.859 -10.445 1 96.25 99 SER A CA 1
ATOM 773 C C . SER A 1 99 ? -12.258 -21.219 -10.977 1 96.25 99 SER A C 1
ATOM 775 O O . SER A 1 99 ? -12.922 -21.781 -11.852 1 96.25 99 SER A O 1
ATOM 777 N N . VAL A 1 100 ? -12.625 -20.188 -10.281 1 97.19 100 VAL A N 1
ATOM 778 C CA . VAL A 1 100 ? -13.75 -19.359 -10.711 1 97.19 100 VAL A CA 1
ATOM 779 C C . VAL A 1 100 ? -13.25 -17.953 -11.07 1 97.19 100 VAL A C 1
ATOM 781 O O . VAL A 1 100 ? -12.531 -17.328 -10.289 1 97.19 100 VAL A O 1
ATOM 784 N N . SER A 1 101 ? -13.562 -17.516 -12.242 1 97.5 101 SER A N 1
ATOM 785 C CA . SER A 1 101 ? -13.148 -16.188 -12.656 1 97.5 101 SER A CA 1
ATOM 786 C C . SER A 1 101 ? -14.359 -15.305 -12.977 1 97.5 101 SER A C 1
ATOM 788 O O . SER A 1 101 ? -15.406 -15.812 -13.383 1 97.5 101 SER A O 1
ATOM 790 N N . LEU A 1 102 ? -14.117 -14.008 -12.773 1 97.88 102 LEU A N 1
ATOM 791 C CA . LEU A 1 102 ? -15.164 -13.016 -13.016 1 97.88 102 LEU A CA 1
ATOM 792 C C . LEU A 1 102 ? -14.82 -12.133 -14.211 1 97.88 102 LEU A C 1
ATOM 794 O O . LEU A 1 102 ? -13.641 -11.93 -14.508 1 97.88 102 LEU A O 1
ATOM 798 N N . PRO A 1 103 ? -15.891 -11.703 -14.859 1 96.75 103 PRO A N 1
ATOM 799 C CA . PRO A 1 103 ? -15.625 -10.766 -15.953 1 96.75 103 PRO A CA 1
ATOM 800 C C . PRO A 1 103 ? -15 -9.461 -15.469 1 96.75 103 PRO A C 1
ATOM 802 O O . PRO A 1 103 ? -15.195 -9.062 -14.32 1 96.75 103 PRO A O 1
ATOM 805 N N . ARG A 1 104 ? -14.328 -8.797 -16.344 1 95.5 104 ARG A N 1
ATOM 806 C CA . ARG A 1 104 ? -13.617 -7.57 -15.992 1 95.5 104 ARG A CA 1
ATOM 807 C C . ARG A 1 104 ? -14.547 -6.363 -16.047 1 95.5 104 ARG A C 1
ATOM 809 O O . ARG A 1 104 ? -14.375 -5.41 -15.289 1 95.5 104 ARG A O 1
ATOM 816 N N . ALA A 1 105 ? -15.5 -6.426 -16.828 1 96.06 105 ALA A N 1
ATOM 817 C CA . ALA A 1 105 ? -16.406 -5.293 -17.031 1 96.06 105 ALA A CA 1
ATOM 818 C C . ALA A 1 105 ? -17.297 -5.07 -15.82 1 96.06 105 ALA A C 1
ATOM 820 O O . ALA A 1 105 ? -17.922 -6.008 -15.328 1 96.06 105 ALA A O 1
ATOM 821 N N . LYS A 1 106 ? -17.312 -3.822 -15.484 1 95 106 LYS A N 1
ATOM 822 C CA . LYS A 1 106 ? -18.094 -3.465 -14.297 1 95 106 LYS A CA 1
ATOM 823 C C . LYS A 1 106 ? -19.562 -3.822 -14.484 1 95 106 LYS A C 1
ATOM 825 O O . LYS A 1 106 ? -20.203 -4.324 -13.555 1 95 106 LYS A O 1
ATOM 830 N N . GLU A 1 107 ? -20.141 -3.615 -15.602 1 95.88 107 GLU A N 1
ATOM 831 C CA . GLU A 1 107 ? -21.547 -3.873 -15.883 1 95.88 107 GLU A CA 1
ATOM 832 C C . GLU A 1 107 ? -21.875 -5.355 -15.742 1 95.88 107 GLU A C 1
ATOM 834 O O . GLU A 1 107 ? -22.938 -5.719 -15.25 1 95.88 107 GLU A O 1
ATOM 839 N N . LYS A 1 108 ? -20.969 -6.156 -16.188 1 96.5 108 LYS A N 1
ATOM 840 C CA . LYS A 1 108 ? -21.188 -7.598 -16.109 1 96.5 108 LYS A CA 1
ATOM 841 C C . LYS A 1 108 ? -21.125 -8.078 -14.656 1 96.5 108 LYS A C 1
ATOM 843 O O . LYS A 1 108 ? -21.875 -8.977 -14.273 1 96.5 108 LYS A O 1
ATOM 848 N N . LEU A 1 109 ? -20.25 -7.441 -13.945 1 97 109 LEU A N 1
ATOM 849 C CA . LEU A 1 109 ? -20.172 -7.773 -12.531 1 97 109 LEU A CA 1
ATOM 850 C C . LEU A 1 109 ? -21.469 -7.41 -11.805 1 97 109 LEU A C 1
ATOM 852 O O . LEU A 1 109 ? -21.953 -8.172 -10.969 1 97 109 LEU A O 1
ATOM 856 N N . GLU A 1 110 ? -22 -6.316 -12.172 1 96.5 110 GLU A N 1
ATOM 857 C CA . GLU A 1 110 ? -23.266 -5.891 -11.586 1 96.5 110 GLU A CA 1
ATOM 858 C C . GLU A 1 110 ? -24.391 -6.859 -11.93 1 96.5 110 GLU A C 1
ATOM 860 O O . GLU A 1 110 ? -25.25 -7.145 -11.094 1 96.5 110 GLU A O 1
ATOM 865 N N . GLU A 1 111 ? -24.344 -7.273 -13.148 1 96.88 111 GLU A N 1
ATOM 866 C CA . GLU A 1 111 ? -25.328 -8.25 -13.578 1 96.88 111 GLU A CA 1
ATOM 867 C C . GLU A 1 111 ? -25.219 -9.547 -12.773 1 96.88 111 GLU A C 1
ATOM 869 O O . GLU A 1 111 ? -26.234 -10.141 -12.398 1 96.88 111 GLU A O 1
ATOM 874 N N . ILE A 1 112 ? -24 -9.969 -12.484 1 98.12 112 ILE A N 1
ATOM 875 C CA . ILE A 1 112 ? -23.781 -11.18 -11.695 1 98.12 112 ILE A CA 1
ATOM 876 C C . ILE A 1 112 ? -24.375 -10.992 -10.305 1 98.12 112 ILE A C 1
ATOM 878 O O . ILE A 1 112 ? -25.062 -11.875 -9.789 1 98.12 112 ILE A O 1
ATOM 882 N N . ILE A 1 113 ? -24.156 -9.898 -9.758 1 97.88 113 ILE A N 1
ATOM 883 C CA . ILE A 1 113 ? -24.672 -9.617 -8.422 1 97.88 113 ILE A CA 1
ATOM 884 C C . ILE A 1 113 ? -26.203 -9.648 -8.445 1 97.88 113 ILE A C 1
ATOM 886 O O . ILE A 1 113 ? -26.828 -10.219 -7.547 1 97.88 113 ILE A O 1
ATOM 890 N N . ARG A 1 114 ? -26.844 -9.086 -9.445 1 97.5 114 ARG A N 1
ATOM 891 C CA . ARG A 1 114 ? -28.297 -9.109 -9.594 1 97.5 114 ARG A CA 1
ATOM 892 C C . ARG A 1 114 ? -28.812 -10.539 -9.68 1 97.5 114 ARG A C 1
ATOM 894 O O . ARG A 1 114 ? -29.797 -10.883 -9.031 1 97.5 114 ARG A O 1
ATOM 901 N N . ARG A 1 115 ? -28.125 -11.289 -10.414 1 97.44 115 ARG A N 1
ATOM 902 C CA . ARG A 1 115 ? -28.531 -12.68 -10.578 1 97.44 115 ARG A CA 1
ATOM 903 C C . ARG A 1 115 ? -28.375 -13.453 -9.266 1 97.44 115 ARG A C 1
ATOM 905 O O . ARG A 1 115 ? -29.234 -14.281 -8.938 1 97.44 115 ARG A O 1
ATOM 912 N N . LEU A 1 116 ? -27.312 -13.203 -8.586 1 98.19 116 LEU A N 1
ATOM 913 C CA . LEU A 1 116 ? -27.109 -13.859 -7.297 1 98.19 116 LEU A CA 1
ATOM 914 C C . LEU A 1 116 ? -28.234 -13.523 -6.328 1 98.19 116 LEU A C 1
ATOM 916 O O . LEU A 1 116 ? -28.75 -14.398 -5.633 1 98.19 116 LEU A O 1
ATOM 920 N N . LYS A 1 117 ? -28.625 -12.312 -6.371 1 97.25 117 LYS A N 1
ATOM 921 C CA . LYS A 1 117 ? -29.719 -11.883 -5.508 1 97.25 117 LYS A CA 1
ATOM 922 C C . LYS A 1 117 ? -31.031 -12.547 -5.91 1 97.25 117 LYS A C 1
ATOM 924 O O . LYS A 1 117 ? -31.781 -13.016 -5.059 1 97.25 117 LYS A O 1
ATOM 929 N N . SER A 1 118 ? -31.297 -12.617 -7.184 1 97.19 118 SER A N 1
ATOM 930 C CA . SER A 1 118 ? -32.531 -13.219 -7.703 1 97.19 118 SER A CA 1
ATOM 931 C C . SER A 1 118 ? -32.594 -14.703 -7.336 1 97.19 118 SER A C 1
ATOM 933 O O . SER A 1 118 ? -33.688 -15.227 -7.117 1 97.19 118 SER A O 1
ATOM 935 N N . ARG A 1 119 ? -31.438 -15.289 -7.18 1 96.69 119 ARG A N 1
ATOM 936 C CA . ARG A 1 119 ? -31.359 -16.719 -6.867 1 96.69 119 ARG A CA 1
ATOM 937 C C . ARG A 1 119 ? -31.234 -16.938 -5.367 1 96.69 119 ARG A C 1
ATOM 939 O O . ARG A 1 119 ? -31.031 -18.062 -4.918 1 96.69 119 ARG A O 1
ATOM 946 N N . GLN A 1 120 ? -31.219 -15.898 -4.641 1 97.25 120 GLN A N 1
ATOM 947 C CA . GLN A 1 120 ? -31.125 -15.914 -3.186 1 97.25 120 GLN A CA 1
ATOM 948 C C . GLN A 1 120 ? -29.766 -16.453 -2.732 1 97.25 120 GLN A C 1
ATOM 950 O O . GLN A 1 120 ? -29.672 -17.125 -1.706 1 97.25 120 GLN A O 1
ATOM 955 N N . MET A 1 121 ? -28.781 -16.25 -3.506 1 97.81 121 MET A N 1
ATOM 956 C CA . MET A 1 121 ? -27.406 -16.641 -3.184 1 97.81 121 MET A CA 1
ATOM 957 C C . MET A 1 121 ? -26.641 -15.453 -2.6 1 97.81 121 MET A C 1
ATOM 959 O O . MET A 1 121 ? -25.547 -15.117 -3.072 1 97.81 121 MET A O 1
ATOM 963 N N . THR A 1 122 ? -27.125 -14.969 -1.512 1 96.81 122 THR A N 1
ATOM 964 C CA . THR A 1 122 ? -26.562 -13.758 -0.915 1 96.81 122 THR A CA 1
ATOM 965 C C . THR A 1 122 ? -25.266 -14.062 -0.187 1 96.81 122 THR A C 1
ATOM 967 O O . THR A 1 122 ? -24.484 -13.148 0.105 1 96.81 122 THR A O 1
ATOM 970 N N . ASP A 1 123 ? -25.031 -15.328 0.08 1 97.5 123 ASP A N 1
ATOM 971 C CA . ASP A 1 123 ? -23.781 -15.727 0.718 1 97.5 123 ASP A CA 1
ATOM 972 C C . ASP A 1 123 ? -22.594 -15.523 -0.222 1 97.5 123 ASP A C 1
ATOM 974 O O . ASP A 1 123 ? -21.438 -15.492 0.219 1 97.5 123 ASP A O 1
ATOM 978 N N . CYS A 1 124 ? -22.812 -15.297 -1.463 1 98.5 124 CYS A N 1
ATOM 979 C CA . CYS A 1 124 ? -21.766 -15.102 -2.455 1 98.5 124 CYS A CA 1
ATOM 980 C C . CYS A 1 124 ? -21.469 -13.617 -2.662 1 98.5 124 CYS A C 1
ATOM 982 O O . CYS A 1 124 ? -20.703 -13.25 -3.547 1 98.5 124 CYS A O 1
ATOM 984 N N . ILE A 1 125 ? -22.109 -12.828 -1.901 1 98.25 125 ILE A N 1
ATOM 985 C CA . ILE A 1 125 ? -21.922 -11.383 -2.012 1 98.25 125 ILE A CA 1
ATOM 986 C C . ILE A 1 125 ? -21.359 -10.828 -0.704 1 98.25 125 ILE A C 1
ATOM 988 O O . ILE A 1 125 ? -21.938 -11.062 0.367 1 98.25 125 ILE A O 1
ATOM 992 N N . VAL A 1 126 ? -20.25 -10.211 -0.851 1 97.25 126 VAL A N 1
ATOM 993 C CA . VAL A 1 126 ? -19.672 -9.523 0.301 1 97.25 126 VAL A CA 1
ATOM 994 C C . VAL A 1 126 ? -20.062 -8.047 0.274 1 97.25 126 VAL A C 1
ATOM 996 O O . VAL A 1 126 ? -19.797 -7.344 -0.697 1 97.25 126 VAL A O 1
ATOM 999 N N . VAL A 1 127 ? -20.703 -7.637 1.262 1 95.38 127 VAL A N 1
ATOM 1000 C CA . VAL A 1 127 ? -21.188 -6.262 1.332 1 95.38 127 VAL A CA 1
ATOM 1001 C C . VAL A 1 127 ? -20.391 -5.488 2.383 1 95.38 127 VAL A C 1
ATOM 1003 O O . VAL A 1 127 ? -20.297 -5.914 3.537 1 95.38 127 VAL A O 1
ATOM 1006 N N . GLU A 1 128 ? -19.828 -4.453 1.924 1 95.56 128 GLU A N 1
ATOM 1007 C CA . GLU A 1 128 ? -19.141 -3.555 2.85 1 95.56 128 GLU A CA 1
ATOM 1008 C C . GLU A 1 128 ? -19.812 -2.182 2.881 1 95.56 128 GLU A C 1
ATOM 1010 O O . GLU A 1 128 ? -20 -1.56 1.837 1 95.56 128 GLU A O 1
ATOM 1015 N N . GLU A 1 129 ? -20.125 -1.797 4.062 1 96.44 129 GLU A N 1
ATOM 1016 C CA . GLU A 1 129 ? -20.75 -0.488 4.25 1 96.44 129 GLU A CA 1
ATOM 1017 C C . GLU A 1 129 ? -19.828 0.447 5.039 1 96.44 129 GLU A C 1
ATOM 1019 O O . GLU A 1 129 ? -19.234 0.04 6.035 1 96.44 129 GLU A O 1
ATOM 1024 N N . LYS A 1 130 ? -19.781 1.626 4.504 1 96.19 130 LYS A N 1
ATOM 1025 C CA . LYS A 1 130 ? -18.984 2.66 5.172 1 96.19 130 LYS A CA 1
ATOM 1026 C C . LYS A 1 130 ? -19.781 3.955 5.305 1 96.19 130 LYS A C 1
ATOM 1028 O O . LYS A 1 130 ? -20.641 4.254 4.469 1 96.19 130 LYS A O 1
ATOM 1033 N N . VAL A 1 131 ? -19.5 4.637 6.324 1 97.56 131 VAL A N 1
ATOM 1034 C CA . VAL A 1 131 ? -20.172 5.914 6.535 1 97.56 131 VAL A CA 1
ATOM 1035 C C . VAL A 1 131 ? -19.453 7.012 5.762 1 97.56 131 VAL A C 1
ATOM 1037 O O . VAL A 1 131 ? -18.219 7.129 5.832 1 97.56 131 VAL A O 1
ATOM 1040 N N . SER A 1 132 ? -20.172 7.809 5.023 1 97.62 132 SER A N 1
ATOM 1041 C CA . SER A 1 132 ? -19.625 8.969 4.336 1 97.62 132 SER A CA 1
ATOM 1042 C C . SER A 1 132 ? -19.656 10.211 5.223 1 97.62 132 SER A C 1
ATOM 1044 O O . SER A 1 132 ? -20.703 10.852 5.363 1 97.62 132 SER A O 1
ATOM 1046 N N . LYS A 1 133 ? -18.5 10.547 5.594 1 97 133 LYS A N 1
ATOM 1047 C CA . LYS A 1 133 ? -18.406 11.719 6.453 1 97 133 LYS A CA 1
ATOM 1048 C C . LYS A 1 133 ? -18.766 12.992 5.691 1 97 133 LYS A C 1
ATOM 1050 O O . LYS A 1 133 ? -19.375 13.906 6.25 1 97 133 LYS A O 1
ATOM 1055 N N . GLU A 1 134 ? -18.438 13 4.477 1 97.06 134 GLU A N 1
ATOM 1056 C CA . GLU A 1 134 ? -18.734 14.172 3.648 1 97.06 134 GLU A CA 1
ATOM 1057 C C . GLU A 1 134 ? -20.234 14.344 3.455 1 97.06 134 GLU A C 1
ATOM 1059 O O . GLU A 1 134 ? -20.766 15.461 3.559 1 97.06 134 GLU A O 1
ATOM 1064 N N . ALA A 1 135 ? -20.906 13.297 3.26 1 96.88 135 ALA A N 1
ATOM 1065 C CA . ALA A 1 135 ? -22.359 13.352 3.111 1 96.88 135 ALA A CA 1
ATOM 1066 C C . ALA A 1 135 ? -23.031 13.727 4.426 1 96.88 135 ALA A C 1
ATOM 1068 O O . ALA A 1 135 ? -23.984 14.516 4.441 1 96.88 135 ALA A O 1
ATOM 1069 N N . LEU A 1 136 ? -22.531 13.203 5.461 1 96.31 136 LEU A N 1
ATOM 1070 C CA . LEU A 1 136 ? -23.078 13.469 6.777 1 96.31 136 LEU A CA 1
ATOM 1071 C C . LEU A 1 136 ? -22.969 14.953 7.125 1 96.31 136 LEU A C 1
ATOM 1073 O O . LEU A 1 136 ? -23.891 15.523 7.719 1 96.31 136 LEU A O 1
ATOM 1077 N N . LYS A 1 137 ? -21.891 15.539 6.754 1 95.81 137 LYS A N 1
ATOM 1078 C CA . LYS A 1 137 ? -21.609 16.953 7.039 1 95.81 137 LYS A CA 1
ATOM 1079 C C . LYS A 1 137 ? -22.734 17.844 6.5 1 95.81 137 LYS A C 1
ATOM 1081 O O . LYS A 1 137 ? -23.062 18.859 7.105 1 95.81 137 LYS A O 1
ATOM 1086 N N . LYS A 1 138 ? -23.375 17.469 5.492 1 95.62 138 LYS A N 1
ATOM 1087 C CA . LYS A 1 138 ? -24.391 18.266 4.82 1 95.62 138 LYS A CA 1
ATOM 1088 C C . LYS A 1 138 ? -25.672 18.359 5.652 1 95.62 138 LYS A C 1
ATOM 1090 O O . LYS A 1 138 ? -26.5 19.234 5.434 1 95.62 138 LYS A O 1
ATOM 1095 N N . TYR A 1 139 ? -25.844 17.5 6.629 1 96.19 139 TYR A N 1
ATOM 1096 C CA . TYR A 1 139 ? -27.078 17.438 7.406 1 96.19 139 TYR A CA 1
ATOM 1097 C C . TYR A 1 139 ? -26.984 18.297 8.656 1 96.19 139 TYR A C 1
ATOM 1099 O O . TYR A 1 139 ? -27.969 18.469 9.383 1 96.19 139 TYR A O 1
ATOM 1107 N N . GLY A 1 140 ? -25.812 18.719 8.984 1 96 140 GLY A N 1
ATOM 1108 C CA . GLY A 1 140 ? -25.641 19.672 10.07 1 96 140 GLY A CA 1
ATOM 1109 C C . GLY A 1 140 ? -25.344 19.016 11.406 1 96 140 GLY A C 1
ATOM 1110 O O . GLY A 1 140 ? -25.438 17.797 11.531 1 96 140 GLY A O 1
ATOM 1111 N N . GLU A 1 141 ? -25.047 19.875 12.352 1 97 141 GLU A N 1
ATOM 1112 C CA . GLU A 1 141 ? -24.531 19.469 13.656 1 97 141 GLU A CA 1
ATOM 1113 C C . GLU A 1 141 ? -25.531 18.578 14.383 1 97 141 GLU A C 1
ATOM 1115 O O . GLU A 1 141 ? -25.188 17.484 14.852 1 97 141 GLU A O 1
ATOM 1120 N N . ASP A 1 142 ? -26.797 18.938 14.398 1 97.31 142 ASP A N 1
ATOM 1121 C CA . ASP A 1 142 ? -27.812 18.234 15.172 1 97.31 142 ASP A CA 1
ATOM 1122 C C . ASP A 1 142 ? -27.984 16.812 14.672 1 97.31 142 ASP A C 1
ATOM 1124 O O . ASP A 1 142 ? -27.969 15.867 15.469 1 97.31 142 ASP A O 1
ATOM 1128 N N . THR A 1 143 ? -28.078 16.672 13.391 1 97.19 143 THR A N 1
ATOM 1129 C CA . THR A 1 143 ? -28.297 15.367 12.789 1 97.19 143 THR A CA 1
ATOM 1130 C C . THR A 1 143 ? -27.062 14.484 12.961 1 97.19 143 THR A C 1
ATOM 1132 O O . THR A 1 143 ? -27.172 13.297 13.273 1 97.19 143 THR A O 1
ATOM 1135 N N . VAL A 1 144 ? -25.844 15.031 12.82 1 97.75 144 VAL A N 1
ATOM 1136 C CA . VAL A 1 144 ? -24.578 14.312 12.953 1 97.75 144 VAL A CA 1
ATOM 1137 C C . VAL A 1 144 ? -24.469 13.727 14.359 1 97.75 144 VAL A C 1
ATOM 1139 O O . VAL A 1 144 ? -24.172 12.539 14.523 1 97.75 144 VAL A O 1
ATOM 1142 N N . ASN A 1 145 ? -24.844 14.516 15.289 1 97.19 145 ASN A N 1
ATOM 1143 C CA . ASN A 1 145 ? -24.781 14.062 16.672 1 97.19 145 ASN A CA 1
ATOM 1144 C C . ASN A 1 145 ? -25.859 13.023 16.969 1 97.19 145 ASN A C 1
ATOM 1146 O O . ASN A 1 145 ? -25.625 12.062 17.703 1 97.19 145 ASN A O 1
ATOM 1150 N N . ALA A 1 146 ? -27.016 13.18 16.391 1 97 146 ALA A N 1
ATOM 1151 C CA . ALA A 1 146 ? -28.156 12.297 16.625 1 97 146 ALA A CA 1
ATOM 1152 C C . ALA A 1 146 ? -27.859 10.883 16.156 1 97 146 ALA A C 1
ATOM 1154 O O . ALA A 1 146 ? -28.328 9.906 16.75 1 97 146 ALA A O 1
ATOM 1155 N N . VAL A 1 147 ? -27.062 10.766 15.18 1 97.5 147 VAL A N 1
ATOM 1156 C CA . VAL A 1 147 ? -26.828 9.43 14.633 1 97.5 147 VAL A CA 1
ATOM 1157 C C . VAL A 1 147 ? -25.656 8.781 15.352 1 97.5 147 VAL A C 1
ATOM 1159 O O . VAL A 1 147 ? -25.375 7.594 15.164 1 97.5 147 VAL A O 1
ATOM 1162 N N . GLY A 1 148 ? -24.875 9.547 16.141 1 97.06 148 GLY A N 1
ATOM 1163 C CA . GLY A 1 148 ? -23.812 8.977 16.969 1 97.06 148 GLY A CA 1
ATOM 1164 C C . GLY A 1 148 ? -22.438 9.422 16.547 1 97.06 148 GLY A C 1
ATOM 1165 O O . GLY A 1 148 ? -21.422 8.93 17.078 1 97.06 148 GLY A O 1
ATOM 1166 N N . ALA A 1 149 ? -22.344 10.328 15.562 1 98.06 149 ALA A N 1
ATOM 1167 C CA . ALA A 1 149 ? -21.062 10.922 15.172 1 98.06 149 ALA A CA 1
ATOM 1168 C C . ALA A 1 149 ? -20.812 12.211 15.93 1 98.06 149 ALA A C 1
ATOM 1170 O O . ALA A 1 149 ? -21.641 12.648 16.734 1 98.06 149 ALA A O 1
ATOM 1171 N N . THR A 1 150 ? -19.625 12.711 15.742 1 97.56 150 THR A N 1
ATOM 1172 C CA . THR A 1 150 ? -19.266 13.914 16.484 1 97.56 150 THR A CA 1
ATOM 1173 C C . THR A 1 150 ? -19 15.078 15.523 1 97.56 150 THR A C 1
ATOM 1175 O O . THR A 1 150 ? -18.203 14.945 14.602 1 97.56 150 THR A O 1
ATOM 1178 N N . TRP A 1 151 ? -19.688 16.125 15.797 1 97.69 151 TRP A N 1
ATOM 1179 C CA . TRP A 1 151 ? -19.531 17.375 15.047 1 97.69 151 TRP A CA 1
ATOM 1180 C C . TRP A 1 151 ? -18.609 18.344 15.773 1 97.69 151 TRP A C 1
ATOM 1182 O O . TRP A 1 151 ? -18.797 18.609 16.969 1 97.69 151 TRP A O 1
ATOM 1192 N N . LYS A 1 152 ? -17.562 18.734 15.07 1 96.81 152 LYS A N 1
ATOM 1193 C CA . LYS A 1 152 ? -16.672 19.734 15.648 1 96.81 152 LYS A CA 1
ATOM 1194 C C . LYS A 1 152 ? -16.422 20.891 14.68 1 96.81 152 LYS A C 1
ATOM 1196 O O . LYS A 1 152 ? -16.062 20.656 13.523 1 96.81 152 LYS A O 1
ATOM 1201 N N . GLN A 1 153 ? -16.781 22.062 15.047 1 95.81 153 GLN A N 1
ATOM 1202 C CA . GLN A 1 153 ? -16.531 23.281 14.281 1 95.81 153 GLN A CA 1
ATOM 1203 C C . GLN A 1 153 ? -15.641 24.234 15.062 1 95.81 153 GLN A C 1
ATOM 1205 O O . GLN A 1 153 ? -15.906 24.531 16.234 1 95.81 153 GLN A O 1
ATOM 1210 N N . SER A 1 154 ? -14.5 24.625 14.43 1 95.69 154 SER A N 1
ATOM 1211 C CA . SER A 1 154 ? -13.594 25.547 15.109 1 95.69 154 SER A CA 1
ATOM 1212 C C . SER A 1 154 ? -12.703 26.281 14.117 1 95.69 154 SER A C 1
ATOM 1214 O O . SER A 1 154 ? -12.539 25.844 12.977 1 95.69 154 SER A O 1
ATOM 1216 N N . ASP A 1 155 ? -12.227 27.453 14.547 1 94.81 155 ASP A N 1
ATOM 1217 C CA . ASP A 1 155 ? -11.164 28.109 13.789 1 94.81 155 ASP A CA 1
ATOM 1218 C C . ASP A 1 155 ? -9.852 27.344 13.922 1 94.81 155 ASP A C 1
ATOM 1220 O O . ASP A 1 155 ? -9.32 27.203 15.031 1 94.81 155 ASP A O 1
ATOM 1224 N N . VAL A 1 156 ? -9.445 26.906 12.805 1 96.06 156 VAL A N 1
ATOM 1225 C CA . VAL A 1 156 ? -8.211 26.125 12.82 1 96.06 156 VAL A CA 1
ATOM 1226 C C . VAL A 1 156 ? -7.066 26.969 12.258 1 96.06 156 VAL A C 1
ATOM 1228 O O . VAL A 1 156 ? -7.199 27.594 11.195 1 96.06 156 VAL A O 1
ATOM 1231 N N . PHE A 1 157 ? -5.953 27.031 13.148 1 97.5 157 PHE A N 1
ATOM 1232 C CA . PHE A 1 157 ? -4.758 27.734 12.703 1 97.5 157 PHE A CA 1
ATOM 1233 C C . PHE A 1 157 ? -4.098 27.016 11.539 1 97.5 157 PHE A C 1
ATOM 1235 O O . PHE A 1 157 ? -4.008 25.781 11.531 1 97.5 157 PHE A O 1
ATOM 1242 N N . GLY A 1 158 ? -3.611 27.859 10.531 1 97.5 158 GLY A N 1
ATOM 1243 C CA . GLY A 1 158 ? -2.82 27.344 9.43 1 97.5 158 GLY A CA 1
ATOM 1244 C C . GLY A 1 158 ? -1.827 28.344 8.875 1 97.5 158 GLY A C 1
ATOM 1245 O O . GLY A 1 158 ? -1.892 29.531 9.195 1 97.5 158 GLY A O 1
ATOM 1246 N N . TYR A 1 159 ? -0.911 27.75 8.156 1 98.38 159 TYR A N 1
ATOM 1247 C CA . TYR A 1 159 ? 0.043 28.625 7.473 1 98.38 159 TYR A CA 1
ATOM 1248 C C . TYR A 1 159 ? 0.474 28.016 6.145 1 98.38 159 TYR A C 1
ATOM 1250 O O . TYR A 1 159 ? 0.295 26.812 5.914 1 98.38 159 TYR A O 1
ATOM 1258 N N . GLU A 1 160 ? 1 28.906 5.277 1 97.94 160 GLU A N 1
ATOM 1259 C CA . GLU A 1 160 ? 1.627 28.531 4.012 1 97.94 160 GLU A CA 1
ATOM 1260 C C . GLU A 1 160 ? 2.957 29.266 3.826 1 97.94 160 GLU A C 1
ATOM 1262 O O . GLU A 1 160 ? 3.111 30.406 4.254 1 97.94 160 GLU A O 1
ATOM 1267 N N . VAL A 1 161 ? 3.834 28.547 3.256 1 98.19 161 VAL A N 1
ATOM 1268 C CA . VAL A 1 161 ? 5.117 29.188 2.992 1 98.19 161 VAL A CA 1
ATOM 1269 C C . VAL A 1 161 ? 5.27 29.453 1.496 1 98.19 161 VAL A C 1
ATOM 1271 O O . VAL A 1 161 ? 4.727 28.719 0.672 1 98.19 161 VAL A O 1
ATOM 1274 N N . ASN A 1 162 ? 5.984 30.5 1.195 1 96.88 162 ASN A N 1
ATOM 1275 C CA . ASN A 1 162 ? 6.227 30.891 -0.191 1 96.88 162 ASN A CA 1
ATOM 1276 C C . ASN A 1 162 ? 7.609 30.453 -0.664 1 96.88 162 ASN A C 1
ATOM 1278 O O . ASN A 1 162 ? 8.555 31.234 -0.642 1 96.88 162 ASN A O 1
ATOM 1282 N N . ILE A 1 163 ? 7.621 29.328 -1.169 1 95.12 163 ILE A N 1
ATOM 1283 C CA . ILE A 1 163 ? 8.883 28.719 -1.585 1 95.12 163 ILE A CA 1
ATOM 1284 C C . ILE A 1 163 ? 9.422 29.438 -2.816 1 95.12 163 ILE A C 1
ATOM 1286 O O . ILE A 1 163 ? 10.633 29.656 -2.934 1 95.12 163 ILE A O 1
ATOM 1290 N N . ALA A 1 164 ? 8.562 29.812 -3.691 1 93.12 164 ALA A N 1
ATOM 1291 C CA . ALA A 1 164 ? 8.945 30.5 -4.918 1 93.12 164 ALA A CA 1
ATOM 1292 C C . ALA A 1 164 ? 9.648 31.812 -4.602 1 93.12 164 ALA A C 1
ATOM 1294 O O . ALA A 1 164 ? 10.648 32.156 -5.238 1 93.12 164 ALA A O 1
ATOM 1295 N N . LYS A 1 165 ? 9.141 32.5 -3.652 1 92.06 165 LYS A N 1
ATOM 1296 C CA . LYS A 1 165 ? 9.734 33.75 -3.25 1 92.06 165 LYS A CA 1
ATOM 1297 C C . LYS A 1 165 ? 11.133 33.562 -2.672 1 92.06 165 LYS A C 1
ATOM 1299 O O . LYS A 1 165 ? 12.047 34.344 -2.947 1 92.06 165 LYS A O 1
ATOM 1304 N N . LEU A 1 166 ? 11.281 32.562 -1.895 1 91.94 166 LEU A N 1
ATOM 1305 C CA . LEU A 1 166 ? 12.57 32.25 -1.299 1 91.94 166 LEU A CA 1
ATOM 1306 C C . LEU A 1 166 ? 13.602 31.938 -2.375 1 91.94 166 LEU A C 1
ATOM 1308 O O . LEU A 1 166 ? 14.742 32.406 -2.309 1 91.94 166 LEU A O 1
ATOM 1312 N N . GLU A 1 167 ? 13.227 31.219 -3.396 1 90.06 167 GLU A N 1
ATOM 1313 C CA . GLU A 1 167 ? 14.125 30.844 -4.484 1 90.06 167 GLU A CA 1
ATOM 1314 C C . GLU A 1 167 ? 14.508 32.062 -5.324 1 90.06 167 GLU A C 1
ATOM 1316 O O . GLU A 1 167 ? 15.641 32.156 -5.789 1 90.06 167 GLU A O 1
ATOM 1321 N N . GLN A 1 168 ? 13.586 32.906 -5.496 1 89.31 168 GLN A N 1
ATOM 1322 C CA . GLN A 1 168 ? 13.828 34.125 -6.246 1 89.31 168 GLN A CA 1
ATOM 1323 C C . GLN A 1 168 ? 14.867 35 -5.539 1 89.31 168 GLN A C 1
ATOM 1325 O O . GLN A 1 168 ? 15.758 35.562 -6.184 1 89.31 168 GLN A O 1
ATOM 1330 N N . ILE A 1 169 ? 14.766 35.062 -4.289 1 86 169 ILE A N 1
ATOM 1331 C CA . ILE A 1 169 ? 15.68 35.906 -3.518 1 86 169 ILE A CA 1
ATOM 1332 C C . ILE A 1 169 ? 17.062 35.281 -3.494 1 86 169 ILE A C 1
ATOM 1334 O O . ILE A 1 169 ? 18.078 35.969 -3.631 1 86 169 ILE A O 1
ATOM 1338 N N . LYS A 1 170 ? 17.156 33.969 -3.406 1 82.12 170 LYS A N 1
ATOM 1339 C CA . LYS A 1 170 ? 18.438 33.25 -3.412 1 82.12 170 LYS A CA 1
ATOM 1340 C C . LYS A 1 170 ? 19.109 33.344 -4.781 1 82.12 170 LYS A C 1
ATOM 1342 O O . LYS A 1 170 ? 20.328 33.406 -4.879 1 82.12 170 LYS A O 1
ATOM 1347 N N . ALA A 1 171 ? 18.188 33.25 -5.766 1 79.25 171 ALA A N 1
ATOM 1348 C CA . ALA A 1 171 ? 18.734 33.344 -7.117 1 79.25 171 ALA A CA 1
ATOM 1349 C C . ALA A 1 171 ? 19.219 34.75 -7.449 1 79.25 171 ALA A C 1
ATOM 1351 O O . ALA A 1 171 ? 20.094 34.938 -8.289 1 79.25 171 ALA A O 1
ATOM 1352 N N . GLY A 1 172 ? 18.578 35.688 -7.016 1 74.81 172 GLY A N 1
ATOM 1353 C CA . GLY A 1 172 ? 18.938 37.062 -7.262 1 74.81 172 GLY A CA 1
ATOM 1354 C C . GLY A 1 172 ? 20.125 37.531 -6.438 1 74.81 172 GLY A C 1
ATOM 1355 O O . GLY A 1 172 ? 20.688 38.594 -6.691 1 74.81 172 GLY A O 1
ATOM 1356 N N . ASN A 1 173 ? 20.438 37.031 -5.266 1 54.69 173 ASN A N 1
ATOM 1357 C CA . ASN A 1 173 ? 21.641 37.375 -4.539 1 54.69 173 ASN A CA 1
ATOM 1358 C C . ASN A 1 173 ? 22.844 36.562 -5 1 54.69 173 ASN A C 1
ATOM 1360 O O . ASN A 1 173 ? 22.719 35.375 -5.266 1 54.69 173 ASN A O 1
ATOM 1364 N N . MET B 1 1 ? 16.109 -22.906 -48.469 1 29.84 1 MET B N 1
ATOM 1365 C CA . MET B 1 1 ? 16.672 -23.734 -47.375 1 29.84 1 MET B CA 1
ATOM 1366 C C . MET B 1 1 ? 15.617 -24.016 -46.312 1 29.84 1 MET B C 1
ATOM 1368 O O . MET B 1 1 ? 14.781 -23.172 -46 1 29.84 1 MET B O 1
ATOM 1372 N N . ALA B 1 2 ? 15.188 -25.188 -46.031 1 33.38 2 ALA B N 1
ATOM 1373 C CA . ALA B 1 2 ? 14.031 -25.516 -45.188 1 33.38 2 ALA B CA 1
ATOM 1374 C C . ALA B 1 2 ? 14.148 -24.875 -43.812 1 33.38 2 ALA B C 1
ATOM 1376 O O . ALA B 1 2 ? 15.242 -24.781 -43.25 1 33.38 2 ALA B O 1
ATOM 1377 N N . ARG B 1 3 ? 13.422 -23.969 -43.438 1 50.94 3 ARG B N 1
ATOM 1378 C CA . ARG B 1 3 ? 13.414 -23.328 -42.125 1 50.94 3 ARG B CA 1
ATOM 1379 C C . ARG B 1 3 ? 13.438 -24.359 -41 1 50.94 3 ARG B C 1
ATOM 1381 O O . ARG B 1 3 ? 12.516 -25.172 -40.875 1 50.94 3 ARG B O 1
ATOM 1388 N N . LYS B 1 4 ? 14.617 -25.078 -41 1 41.34 4 LYS B N 1
ATOM 1389 C CA . LYS B 1 4 ? 14.812 -26.047 -39.906 1 41.34 4 LYS B CA 1
ATOM 1390 C C . LYS B 1 4 ? 14.281 -25.5 -38.594 1 41.34 4 LYS B C 1
ATOM 1392 O O . LYS B 1 4 ? 14.695 -24.438 -38.125 1 41.34 4 LYS B O 1
ATOM 1397 N N . ARG B 1 5 ? 13.102 -25.906 -38.25 1 41.53 5 ARG B N 1
ATOM 1398 C CA . ARG B 1 5 ? 12.555 -25.547 -36.938 1 41.53 5 ARG B CA 1
ATOM 1399 C C . ARG B 1 5 ? 13.523 -25.938 -35.844 1 41.53 5 ARG B C 1
ATOM 1401 O O . ARG B 1 5 ? 13.992 -27.078 -35.781 1 41.53 5 ARG B O 1
ATOM 1408 N N . VAL B 1 6 ? 14.422 -25.094 -35.594 1 42.03 6 VAL B N 1
ATOM 1409 C CA . VAL B 1 6 ? 15.25 -25.312 -34.406 1 42.03 6 VAL B CA 1
ATOM 1410 C C . VAL B 1 6 ? 14.406 -25.859 -33.25 1 42.03 6 VAL B C 1
ATOM 1412 O O . VAL B 1 6 ? 13.5 -25.188 -32.781 1 42.03 6 VAL B O 1
ATOM 1415 N N . VAL B 1 7 ? 13.75 -27.031 -33.438 1 42.25 7 VAL B N 1
ATOM 1416 C CA . VAL B 1 7 ? 13.125 -27.656 -32.25 1 42.25 7 VAL B CA 1
ATOM 1417 C C . VAL B 1 7 ? 14.07 -27.578 -31.062 1 42.25 7 VAL B C 1
ATOM 1419 O O . VAL B 1 7 ? 15.211 -28.047 -31.141 1 42.25 7 VAL B O 1
ATOM 1422 N N . GLU B 1 8 ? 14.117 -26.484 -30.359 1 47.56 8 GLU B N 1
ATOM 1423 C CA . GLU B 1 8 ? 14.891 -26.5 -29.125 1 47.56 8 GLU B CA 1
ATOM 1424 C C . GLU B 1 8 ? 14.805 -27.859 -28.438 1 47.56 8 GLU B C 1
ATOM 1426 O O . GLU B 1 8 ? 13.734 -28.453 -28.344 1 47.56 8 GLU B O 1
ATOM 1431 N N . ALA B 1 9 ? 15.68 -28.844 -28.656 1 49 9 ALA B N 1
ATOM 1432 C CA . ALA B 1 9 ? 15.82 -30.188 -28.109 1 49 9 ALA B CA 1
ATOM 1433 C C . ALA B 1 9 ? 15.234 -30.281 -26.703 1 49 9 ALA B C 1
ATOM 1435 O O . ALA B 1 9 ? 15.398 -29.359 -25.891 1 49 9 ALA B O 1
ATOM 1436 N N . PRO B 1 10 ? 14.117 -30.953 -26.547 1 58.56 10 PRO B N 1
ATOM 1437 C CA . PRO B 1 10 ? 13.672 -31.125 -25.172 1 58.56 10 PRO B CA 1
ATOM 1438 C C . PRO B 1 10 ? 14.828 -31.406 -24.203 1 58.56 10 PRO B C 1
ATOM 1440 O O . PRO B 1 10 ? 15.695 -32.25 -24.516 1 58.56 10 PRO B O 1
ATOM 1443 N N . SER B 1 11 ? 15.211 -30.375 -23.359 1 73.31 11 SER B N 1
ATOM 1444 C CA . SER B 1 11 ? 16.484 -30.422 -22.625 1 73.31 11 SER B CA 1
ATOM 1445 C C . SER B 1 11 ? 16.516 -31.578 -21.641 1 73.31 11 SER B C 1
ATOM 1447 O O . SER B 1 11 ? 17.578 -32.188 -21.438 1 73.31 11 SER B O 1
ATOM 1449 N N . LEU B 1 12 ? 15.297 -31.969 -20.984 1 93.56 12 LEU B N 1
ATOM 1450 C CA . LEU B 1 12 ? 15.414 -32.969 -19.922 1 93.56 12 LEU B CA 1
ATOM 1451 C C . LEU B 1 12 ? 15.102 -34.344 -20.469 1 93.56 12 LEU B C 1
ATOM 1453 O O . LEU B 1 12 ? 14.102 -34.531 -21.172 1 93.56 12 LEU B O 1
ATOM 1457 N N . HIS B 1 13 ? 15.945 -35.5 -20.156 1 93.81 13 HIS B N 1
ATOM 1458 C CA . HIS B 1 13 ? 15.781 -36.812 -20.781 1 93.81 13 HIS B CA 1
ATOM 1459 C C . HIS B 1 13 ? 15.547 -37.875 -19.734 1 93.81 13 HIS B C 1
ATOM 1461 O O . HIS B 1 13 ? 15.258 -39.031 -20.062 1 93.81 13 HIS B O 1
ATOM 1467 N N . SER B 1 14 ? 15.742 -37.594 -18.516 1 96.06 14 SER B N 1
ATOM 1468 C CA . SER B 1 14 ? 15.57 -38.562 -17.438 1 96.06 14 SER B CA 1
ATOM 1469 C C . SER B 1 14 ? 15.078 -37.906 -16.156 1 96.06 14 SER B C 1
ATOM 1471 O O . SER B 1 14 ? 15.117 -36.656 -16.031 1 96.06 14 SER B O 1
ATOM 1473 N N . TRP B 1 15 ? 14.609 -38.75 -15.242 1 96.62 15 TRP B N 1
ATOM 1474 C CA . TRP B 1 15 ? 14.203 -38.219 -13.938 1 96.62 15 TRP B CA 1
ATOM 1475 C C . TRP B 1 15 ? 15.391 -37.656 -13.18 1 96.62 15 TRP B C 1
ATOM 1477 O O . TRP B 1 15 ? 15.242 -36.75 -12.367 1 96.62 15 TRP B O 1
ATOM 1487 N N . GLU B 1 16 ? 16.5 -38.219 -13.531 1 97.06 16 GLU B N 1
ATOM 1488 C CA . GLU B 1 16 ? 17.719 -37.656 -12.961 1 97.06 16 GLU B CA 1
ATOM 1489 C C . GLU B 1 16 ? 17.938 -36.219 -13.445 1 97.06 16 GLU B C 1
ATOM 1491 O O . GLU B 1 16 ? 18.391 -35.375 -12.68 1 97.06 16 GLU B O 1
ATOM 1496 N N . ASP B 1 17 ? 17.609 -35.969 -14.664 1 97.69 17 ASP B N 1
ATOM 1497 C CA . ASP B 1 17 ? 17.688 -34.625 -15.219 1 97.69 17 ASP B CA 1
ATOM 1498 C C . ASP B 1 17 ? 16.719 -33.688 -14.508 1 97.69 17 ASP B C 1
ATOM 1500 O O . ASP B 1 17 ? 17.062 -32.531 -14.234 1 97.69 17 ASP B O 1
ATOM 1504 N N . VAL B 1 18 ? 15.555 -34.25 -14.219 1 98.19 18 VAL B N 1
ATOM 1505 C CA . VAL B 1 18 ? 14.547 -33.438 -13.523 1 98.19 18 VAL B CA 1
ATOM 1506 C C . VAL B 1 18 ? 15.039 -33.094 -12.117 1 98.19 18 VAL B C 1
ATOM 1508 O O . VAL B 1 18 ? 14.922 -31.953 -11.688 1 98.19 18 VAL B O 1
ATOM 1511 N N . ASN B 1 19 ? 15.625 -34.062 -11.547 1 98.06 19 ASN B N 1
ATOM 1512 C CA . ASN B 1 19 ? 16.172 -33.844 -10.203 1 98.06 19 ASN B CA 1
ATOM 1513 C C . ASN B 1 19 ? 17.234 -32.75 -10.195 1 98.06 19 ASN B C 1
ATOM 1515 O O . ASN B 1 19 ? 17.266 -31.906 -9.305 1 98.06 19 ASN B O 1
ATOM 1519 N N . ASP B 1 20 ? 18.078 -32.781 -11.172 1 97.38 20 ASP B N 1
ATOM 1520 C CA . ASP B 1 20 ? 19.141 -31.797 -11.289 1 97.38 20 ASP B CA 1
ATOM 1521 C C . ASP B 1 20 ? 18.562 -30.406 -11.555 1 97.38 20 ASP B C 1
ATOM 1523 O O . ASP B 1 20 ? 19.062 -29.406 -11.031 1 97.38 20 ASP B O 1
ATOM 1527 N N . ALA B 1 21 ? 17.516 -30.391 -12.344 1 98.06 21 ALA B N 1
ATOM 1528 C CA . ALA B 1 21 ? 16.859 -29.125 -12.617 1 98.06 21 ALA B CA 1
ATOM 1529 C C . ALA B 1 21 ? 16.25 -28.531 -11.352 1 98.06 21 ALA B C 1
ATOM 1531 O O . ALA B 1 21 ? 16.359 -27.312 -11.117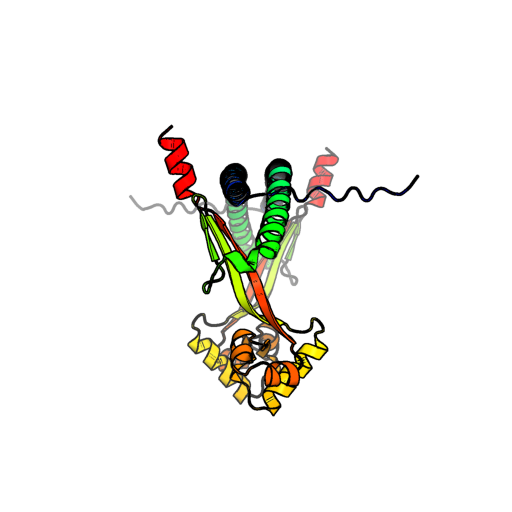 1 98.06 21 ALA B O 1
ATOM 1532 N N . LEU B 1 22 ? 15.664 -29.344 -10.516 1 98.5 22 LEU B N 1
ATOM 1533 C CA . LEU B 1 22 ? 15.102 -28.891 -9.25 1 98.5 22 LEU B CA 1
ATOM 1534 C C . LEU B 1 22 ? 16.203 -28.359 -8.328 1 98.5 22 LEU B C 1
ATOM 1536 O O . LEU B 1 22 ? 15.992 -27.375 -7.613 1 98.5 22 LEU B O 1
ATOM 1540 N N . ARG B 1 23 ? 17.312 -29 -8.414 1 97.88 23 ARG B N 1
ATOM 1541 C CA . ARG B 1 23 ? 18.453 -28.516 -7.648 1 97.88 23 ARG B CA 1
ATOM 1542 C C . ARG B 1 23 ? 18.859 -27.109 -8.086 1 97.88 23 ARG B C 1
ATOM 1544 O O . ARG B 1 23 ? 19.094 -26.234 -7.246 1 97.88 23 ARG B O 1
ATOM 1551 N N . GLN B 1 24 ? 18.953 -26.953 -9.336 1 97.94 24 GLN B N 1
ATOM 1552 C CA . GLN B 1 24 ? 19.328 -25.656 -9.898 1 97.94 24 GLN B CA 1
ATOM 1553 C C . GLN B 1 24 ? 18.328 -24.578 -9.516 1 97.94 24 GLN B C 1
ATOM 1555 O O . GLN B 1 24 ? 18.703 -23.453 -9.219 1 97.94 24 GLN B O 1
ATOM 1560 N N . ILE B 1 25 ? 17.047 -24.906 -9.539 1 98.5 25 ILE B N 1
ATOM 1561 C CA . ILE B 1 25 ? 16.016 -23.953 -9.164 1 98.5 25 ILE B CA 1
ATOM 1562 C C . ILE B 1 25 ? 16.156 -23.578 -7.688 1 98.5 25 ILE B C 1
ATOM 1564 O O . ILE B 1 25 ? 16.047 -22.406 -7.32 1 98.5 25 ILE B O 1
ATOM 1568 N N . ALA B 1 26 ? 16.422 -24.562 -6.883 1 98.25 26 ALA B N 1
ATOM 1569 C CA . ALA B 1 26 ? 16.641 -24.297 -5.461 1 98.25 26 ALA B CA 1
ATOM 1570 C C . ALA B 1 26 ? 17.812 -23.344 -5.246 1 98.25 26 ALA B C 1
ATOM 1572 O O . ALA B 1 26 ? 17.719 -22.422 -4.441 1 98.25 26 ALA B O 1
ATOM 1573 N N . GLU B 1 27 ? 18.875 -23.578 -5.996 1 98 27 GLU B N 1
ATOM 1574 C CA . GLU B 1 27 ? 20.047 -22.703 -5.902 1 98 27 GLU B CA 1
ATOM 1575 C C . GLU B 1 27 ? 19.719 -21.281 -6.328 1 98 27 GLU B C 1
ATOM 1577 O O . GLU B 1 27 ? 20.156 -20.312 -5.691 1 98 27 GLU B O 1
ATOM 1582 N N . ALA B 1 28 ? 18.984 -21.234 -7.387 1 98.25 28 ALA B N 1
ATOM 1583 C CA . ALA B 1 28 ? 18.578 -19.922 -7.871 1 98.25 28 ALA B CA 1
ATOM 1584 C C . ALA B 1 28 ? 17.703 -19.203 -6.848 1 98.25 28 ALA B C 1
ATOM 1586 O O . ALA B 1 28 ? 17.844 -18 -6.641 1 98.25 28 ALA B O 1
ATOM 1587 N N . GLN B 1 29 ? 16.812 -19.906 -6.188 1 98.06 29 GLN B N 1
ATOM 1588 C CA . GLN B 1 29 ? 15.922 -19.312 -5.195 1 98.06 29 GLN B CA 1
ATOM 1589 C C . GLN B 1 29 ? 16.719 -18.781 -3.998 1 98.06 29 GLN B C 1
ATOM 1591 O O . GLN B 1 29 ? 16.391 -17.719 -3.463 1 98.06 29 GLN B O 1
ATOM 1596 N N . ILE B 1 30 ? 17.734 -19.516 -3.613 1 97.44 30 ILE B N 1
ATOM 1597 C CA . ILE B 1 30 ? 18.594 -19.062 -2.523 1 97.44 30 ILE B CA 1
ATOM 1598 C C . ILE B 1 30 ? 19.297 -17.766 -2.918 1 97.44 30 ILE B C 1
ATOM 1600 O O . ILE B 1 30 ? 19.328 -16.812 -2.145 1 97.44 30 ILE B O 1
ATOM 1604 N N . ALA B 1 31 ? 19.844 -17.766 -4.125 1 98.12 31 ALA B N 1
ATOM 1605 C CA . ALA B 1 31 ? 20.547 -16.594 -4.629 1 98.12 31 ALA B CA 1
ATOM 1606 C C . ALA B 1 31 ? 19.609 -15.391 -4.711 1 98.12 31 ALA B C 1
ATOM 1608 O O . ALA B 1 31 ? 20 -14.273 -4.355 1 98.12 31 ALA B O 1
ATOM 1609 N N . LEU B 1 32 ? 18.438 -15.625 -5.164 1 98.5 32 LEU B N 1
ATOM 1610 C CA . LEU B 1 32 ? 17.438 -14.562 -5.262 1 98.5 32 LEU B CA 1
ATOM 1611 C C . LEU B 1 32 ? 17.109 -14 -3.885 1 98.5 32 LEU B C 1
ATOM 1613 O O . LEU B 1 32 ? 16.922 -12.797 -3.725 1 98.5 32 LEU B O 1
ATOM 1617 N N . GLY B 1 33 ? 16.984 -14.859 -2.924 1 98.31 33 GLY B N 1
ATOM 1618 C CA . GLY B 1 33 ? 16.766 -14.422 -1.555 1 98.31 33 GLY B CA 1
ATOM 1619 C C . GLY B 1 33 ? 17.859 -13.508 -1.037 1 98.31 33 GLY B C 1
ATOM 1620 O O . GLY B 1 33 ? 17.578 -12.523 -0.354 1 98.31 33 GLY B O 1
ATOM 1621 N N . GLU B 1 34 ? 19.047 -13.875 -1.386 1 98.31 34 GLU B N 1
ATOM 1622 C CA . GLU B 1 34 ? 20.188 -13.07 -0.967 1 98.31 34 GLU B CA 1
ATOM 1623 C C . GLU B 1 34 ? 20.172 -11.695 -1.625 1 98.31 34 GLU B C 1
ATOM 1625 O O . GLU B 1 34 ? 20.469 -10.688 -0.979 1 98.31 34 GLU B O 1
ATOM 1630 N N . ILE B 1 35 ? 19.859 -11.695 -2.875 1 98.69 35 ILE B N 1
ATOM 1631 C CA . ILE B 1 35 ? 19.766 -10.445 -3.613 1 98.69 35 ILE B CA 1
ATOM 1632 C C . ILE B 1 35 ? 18.703 -9.547 -2.977 1 98.69 35 ILE B C 1
ATOM 1634 O O . ILE B 1 35 ? 18.938 -8.352 -2.77 1 98.69 35 ILE B O 1
ATOM 1638 N N . GLN B 1 36 ? 17.578 -10.141 -2.645 1 98.56 36 GLN B N 1
ATOM 1639 C CA . GLN B 1 36 ? 16.484 -9.398 -2.018 1 98.56 36 GLN B CA 1
ATOM 1640 C C . GLN B 1 36 ? 16.906 -8.867 -0.649 1 98.56 36 GLN B C 1
ATOM 1642 O O . GLN B 1 36 ? 16.594 -7.723 -0.302 1 98.56 36 GLN B O 1
ATOM 1647 N N . SER B 1 37 ? 17.578 -9.703 0.12 1 98.69 37 SER B N 1
ATOM 1648 C CA . SER B 1 37 ? 18.062 -9.297 1.438 1 98.69 37 SER B CA 1
ATOM 1649 C C . SER B 1 37 ? 19.016 -8.109 1.34 1 98.69 37 SER B C 1
ATOM 1651 O O . SER B 1 37 ? 18.922 -7.156 2.113 1 98.69 37 SER B O 1
ATOM 1653 N N . ASP B 1 38 ? 19.906 -8.203 0.405 1 98.5 38 ASP B N 1
ATOM 1654 C CA . ASP B 1 38 ? 20.875 -7.121 0.207 1 98.5 38 ASP B CA 1
ATOM 1655 C C . ASP B 1 38 ? 20.172 -5.828 -0.197 1 98.5 38 ASP B C 1
ATOM 1657 O O . ASP B 1 38 ? 20.516 -4.75 0.3 1 98.5 38 ASP B O 1
ATOM 1661 N N . MET B 1 39 ? 19.25 -5.953 -1.105 1 98.69 39 MET B N 1
ATOM 1662 C CA . MET B 1 39 ? 18.469 -4.789 -1.521 1 98.69 39 MET B CA 1
ATOM 1663 C C . MET B 1 39 ? 17.75 -4.16 -0.331 1 98.69 39 MET B C 1
ATOM 1665 O O . MET B 1 39 ? 17.781 -2.939 -0.16 1 98.69 39 MET B O 1
ATOM 1669 N N . GLN B 1 40 ? 17.125 -4.965 0.483 1 98.62 40 GLN B N 1
ATOM 1670 C CA . GLN B 1 40 ? 16.375 -4.477 1.641 1 98.62 40 GLN B CA 1
ATOM 1671 C C . GLN B 1 40 ? 17.297 -3.775 2.633 1 98.62 40 GLN B C 1
ATOM 1673 O O . GLN B 1 40 ? 16.922 -2.764 3.227 1 98.62 40 GLN B O 1
ATOM 1678 N N . LYS B 1 41 ? 18.469 -4.332 2.783 1 98.56 41 LYS B N 1
ATOM 1679 C CA . LYS B 1 41 ? 19.453 -3.703 3.662 1 98.56 41 LYS B CA 1
ATOM 1680 C C . LYS B 1 41 ? 19.828 -2.309 3.164 1 98.56 41 LYS B C 1
ATOM 1682 O O . LYS B 1 41 ? 19.906 -1.364 3.951 1 98.56 41 LYS B O 1
ATOM 1687 N N . GLN B 1 42 ? 20 -2.205 1.885 1 98.25 42 GLN B N 1
ATOM 1688 C CA . GLN B 1 42 ? 20.328 -0.917 1.287 1 98.25 42 GLN B CA 1
ATOM 1689 C C . GLN B 1 42 ? 19.172 0.074 1.439 1 98.25 42 GLN B C 1
ATOM 1691 O O . GLN B 1 42 ? 19.391 1.241 1.772 1 98.25 42 GLN B O 1
ATOM 1696 N N . ILE B 1 43 ? 18.016 -0.391 1.221 1 98.75 43 ILE B N 1
ATOM 1697 C CA . ILE B 1 43 ? 16.828 0.461 1.312 1 98.75 43 ILE B CA 1
ATOM 1698 C C . ILE B 1 43 ? 16.656 0.944 2.75 1 98.75 43 ILE B C 1
ATOM 1700 O O . ILE B 1 43 ? 16.453 2.137 2.992 1 98.75 43 ILE B O 1
ATOM 1704 N N . LEU B 1 44 ? 16.828 0.038 3.676 1 98.44 44 LEU B N 1
ATOM 1705 C CA . LEU B 1 44 ? 16.703 0.396 5.086 1 98.44 44 LEU B CA 1
ATOM 1706 C C . LEU B 1 44 ? 17.797 1.391 5.484 1 98.44 44 LEU B C 1
ATOM 1708 O O . LEU B 1 44 ? 17.531 2.307 6.273 1 98.44 44 LEU B O 1
ATOM 1712 N N . GLY B 1 45 ? 18.938 1.127 4.996 1 98.38 45 GLY B N 1
ATOM 1713 C CA . GLY B 1 45 ? 20.016 2.064 5.254 1 98.38 45 GLY B CA 1
ATOM 1714 C C . GLY B 1 45 ? 19.719 3.467 4.75 1 98.38 45 GLY B C 1
ATOM 1715 O O . GLY B 1 45 ? 19.938 4.445 5.469 1 98.38 45 GLY B O 1
ATOM 1716 N N . ALA B 1 46 ? 19.234 3.562 3.539 1 98.44 46 ALA B N 1
ATOM 1717 C CA . ALA B 1 46 ? 18.891 4.855 2.953 1 98.44 46 ALA B CA 1
ATOM 1718 C C . ALA B 1 46 ? 17.797 5.547 3.754 1 98.44 46 ALA B C 1
ATOM 1720 O O . ALA B 1 46 ? 17.844 6.758 3.977 1 98.44 46 ALA B O 1
ATOM 1721 N N . GLN B 1 47 ? 16.812 4.785 4.195 1 98.69 47 GLN B N 1
ATOM 1722 C CA . GLN B 1 47 ? 15.703 5.324 4.984 1 98.69 47 GLN B CA 1
ATOM 1723 C C . GLN B 1 47 ? 16.203 5.84 6.336 1 98.69 47 GLN B C 1
ATOM 1725 O O . GLN B 1 47 ? 15.758 6.895 6.801 1 98.69 47 GLN B O 1
ATOM 1730 N N . LYS B 1 48 ? 17.078 5.105 6.941 1 98.62 48 LYS B N 1
ATOM 1731 C CA . LYS B 1 48 ? 17.625 5.5 8.242 1 98.62 48 LYS B CA 1
ATOM 1732 C C . LYS B 1 48 ? 18.406 6.805 8.133 1 98.62 48 LYS B C 1
ATOM 1734 O O . LYS B 1 48 ? 18.281 7.688 8.977 1 98.62 48 LYS B O 1
ATOM 1739 N N . VAL B 1 49 ? 19.234 6.945 7.168 1 98.31 49 VAL B N 1
ATOM 1740 C CA . VAL B 1 49 ? 20.016 8.148 6.938 1 98.31 49 VAL B CA 1
ATOM 1741 C C . VAL B 1 49 ? 19.094 9.344 6.734 1 98.31 49 VAL B C 1
ATOM 1743 O O . VAL B 1 49 ? 19.281 10.398 7.344 1 98.31 49 VAL B O 1
ATOM 1746 N N . ALA B 1 50 ? 18.094 9.164 5.875 1 98.69 50 ALA B N 1
ATOM 1747 C CA . ALA B 1 50 ? 17.141 10.242 5.605 1 98.69 50 ALA B CA 1
ATOM 1748 C C . ALA B 1 50 ? 16.406 10.656 6.875 1 98.69 50 ALA B C 1
ATOM 1750 O O . ALA B 1 50 ? 16.172 11.852 7.105 1 98.69 50 ALA B O 1
ATOM 1751 N N . GLU B 1 51 ? 16.047 9.688 7.656 1 98.56 51 GLU B N 1
ATOM 1752 C CA . GLU B 1 51 ? 15.367 9.969 8.914 1 98.56 51 GLU B CA 1
ATOM 1753 C C . GLU B 1 51 ? 16.25 10.781 9.859 1 98.56 51 GLU B C 1
ATOM 1755 O O . GLU B 1 51 ? 15.789 11.758 10.453 1 98.56 51 GLU B O 1
ATOM 1760 N N . GLU B 1 52 ? 17.453 10.375 10.008 1 98.56 52 GLU B N 1
ATOM 1761 C CA . GLU B 1 52 ? 18.391 11.055 10.891 1 98.56 52 GLU B CA 1
ATOM 1762 C C . GLU B 1 52 ? 18.641 12.492 10.422 1 98.56 52 GLU B C 1
ATOM 1764 O O . GLU B 1 52 ? 18.734 13.406 11.242 1 98.56 52 GLU B O 1
ATOM 1769 N N . GLN B 1 53 ? 18.719 12.641 9.125 1 98.56 53 GLN B N 1
ATOM 1770 C CA . GLN B 1 53 ? 18.969 13.961 8.562 1 98.56 53 GLN B CA 1
ATOM 1771 C C . GLN B 1 53 ? 17.719 14.836 8.656 1 98.56 53 GLN B C 1
ATOM 1773 O O . GLN B 1 53 ? 17.828 16.062 8.805 1 98.56 53 GLN B O 1
ATOM 1778 N N . SER B 1 54 ? 16.562 14.211 8.562 1 98.81 54 SER B N 1
ATOM 1779 C CA . SER B 1 54 ? 15.32 14.961 8.516 1 98.81 54 SER B CA 1
ATOM 1780 C C . SER B 1 54 ? 14.859 15.359 9.922 1 98.81 54 SER B C 1
ATOM 1782 O O . SER B 1 54 ? 14.172 16.359 10.094 1 98.81 54 SER B O 1
ATOM 1784 N N . LYS B 1 55 ? 15.227 14.633 10.914 1 98.56 55 LYS B N 1
ATOM 1785 C CA . LYS B 1 55 ? 14.703 14.797 12.266 1 98.56 55 LYS B CA 1
ATOM 1786 C C . LYS B 1 55 ? 14.945 16.203 12.789 1 98.56 55 LYS B C 1
ATOM 1788 O O . LYS B 1 55 ? 14.016 16.875 13.234 1 98.56 55 LYS B O 1
ATOM 1793 N N . PRO B 1 56 ? 16.203 16.75 12.789 1 98.62 56 PRO B N 1
ATOM 1794 C CA . PRO B 1 56 ? 16.438 18.109 13.297 1 98.62 56 PRO B CA 1
ATOM 1795 C C . PRO B 1 56 ? 15.625 19.156 12.539 1 98.62 56 PRO B C 1
ATOM 1797 O O . PRO B 1 56 ? 15.195 20.156 13.133 1 98.62 56 PRO B O 1
ATOM 1800 N N . LEU B 1 57 ? 15.438 18.969 11.234 1 98.62 57 LEU B N 1
ATOM 1801 C CA . LEU B 1 57 ? 14.656 19.906 10.422 1 98.62 57 LEU B CA 1
ATOM 1802 C C . LEU B 1 57 ? 13.18 19.844 10.812 1 98.62 57 LEU B C 1
ATOM 1804 O O . LEU B 1 57 ? 12.547 20.891 10.977 1 98.62 57 LEU B O 1
ATOM 1808 N N . ASN B 1 58 ? 12.703 18.625 10.961 1 98.62 58 ASN B N 1
ATOM 1809 C CA . ASN B 1 58 ? 11.312 18.453 11.375 1 98.62 58 ASN B CA 1
ATOM 1810 C C . ASN B 1 58 ? 11.078 19.016 12.773 1 98.62 58 ASN B C 1
ATOM 1812 O O . ASN B 1 58 ? 10.047 19.641 13.031 1 98.62 58 ASN B O 1
ATOM 1816 N N . ASP B 1 59 ? 12.016 18.812 13.688 1 98.25 59 ASP B N 1
ATOM 1817 C CA . ASP B 1 59 ? 11.914 19.344 15.047 1 98.25 59 ASP B CA 1
ATOM 1818 C C . ASP B 1 59 ? 11.883 20.875 15.031 1 98.25 59 ASP B C 1
ATOM 1820 O O . ASP B 1 59 ? 11.109 21.484 15.766 1 98.25 59 ASP B O 1
ATOM 1824 N N . ASN B 1 60 ? 12.719 21.422 14.195 1 97.56 60 ASN B N 1
ATOM 1825 C CA . ASN B 1 60 ? 12.766 22.875 14.07 1 97.56 60 ASN B CA 1
ATOM 1826 C C . ASN B 1 60 ? 11.461 23.438 13.508 1 97.56 60 ASN B C 1
ATOM 1828 O O . ASN B 1 60 ? 10.93 24.422 14.008 1 97.56 60 ASN B O 1
ATOM 1832 N N . VAL B 1 61 ? 10.945 22.797 12.477 1 98.12 61 VAL B N 1
ATOM 1833 C CA . VAL B 1 61 ? 9.695 23.234 11.859 1 98.12 61 VAL B CA 1
ATOM 1834 C C . VAL B 1 61 ? 8.562 23.156 12.891 1 98.12 61 VAL B C 1
ATOM 1836 O O . VAL B 1 61 ? 7.77 24.094 13.008 1 98.12 61 VAL B O 1
ATOM 1839 N N . ALA B 1 62 ? 8.578 22.109 13.672 1 97.94 62 ALA B N 1
ATOM 1840 C CA . ALA B 1 62 ? 7.551 21.938 14.695 1 97.94 62 ALA B CA 1
ATOM 1841 C C . ALA B 1 62 ? 7.633 23.047 15.742 1 97.94 62 ALA B C 1
ATOM 1843 O O . ALA B 1 62 ? 6.609 23.578 16.172 1 97.94 62 ALA B O 1
ATOM 1844 N N . LYS B 1 63 ? 8.766 23.359 16.125 1 97.62 63 LYS B N 1
ATOM 1845 C CA . LYS B 1 63 ? 8.992 24.438 17.094 1 97.62 63 LYS B CA 1
ATOM 1846 C C . LYS B 1 63 ? 8.508 25.781 16.547 1 97.62 63 LYS B C 1
ATOM 1848 O O . LYS B 1 63 ? 7.766 26.5 17.219 1 97.62 63 LYS B O 1
ATOM 1853 N N . LEU B 1 64 ? 8.914 26.078 15.344 1 97.94 64 LEU B N 1
ATOM 1854 C CA . LEU B 1 64 ? 8.539 27.344 14.727 1 97.94 64 LEU B CA 1
ATOM 1855 C C . LEU B 1 64 ? 7.031 27.438 14.539 1 97.94 64 LEU B C 1
ATOM 1857 O O . LEU B 1 64 ? 6.441 28.5 14.758 1 97.94 64 LEU B O 1
ATOM 1861 N N . GLU B 1 65 ? 6.477 26.312 14.133 1 97.75 65 GLU B N 1
ATOM 1862 C CA . GLU B 1 65 ? 5.027 26.266 13.961 1 97.75 65 GLU B CA 1
ATOM 1863 C C . GLU B 1 65 ? 4.309 26.594 15.266 1 97.75 65 GLU B C 1
ATOM 1865 O O . GLU B 1 65 ? 3.342 27.344 15.273 1 97.75 65 GLU B O 1
ATOM 1870 N N . ARG B 1 66 ? 4.773 26.031 16.359 1 97.12 66 ARG B N 1
ATOM 1871 C CA . ARG B 1 66 ? 4.18 26.297 17.656 1 97.12 66 ARG B CA 1
ATOM 1872 C C . ARG B 1 66 ? 4.328 27.766 18.047 1 97.12 66 ARG B C 1
ATOM 1874 O O . ARG B 1 66 ? 3.391 28.375 18.562 1 97.12 66 ARG B O 1
ATOM 1881 N N . GLU B 1 67 ? 5.434 28.297 17.766 1 97.44 67 GLU B N 1
ATOM 1882 C CA . GLU B 1 67 ? 5.707 29.688 18.109 1 97.44 67 GLU B CA 1
ATOM 1883 C C . GLU B 1 67 ? 4.855 30.641 17.266 1 97.44 67 GLU B C 1
ATOM 1885 O O . GLU B 1 67 ? 4.305 31.609 17.781 1 97.44 67 GLU B O 1
ATOM 1890 N N . ILE B 1 68 ? 4.699 30.297 16 1 98 68 ILE B N 1
ATOM 1891 C CA . ILE B 1 68 ? 3.883 31.109 15.109 1 98 68 ILE B CA 1
ATOM 1892 C C . ILE B 1 68 ? 2.422 31.062 15.547 1 98 68 ILE B C 1
ATOM 1894 O O . ILE B 1 68 ? 1.761 32.094 15.648 1 98 68 ILE B O 1
ATOM 1898 N N . LYS B 1 69 ? 2.037 29.891 15.836 1 97.25 69 LYS B N 1
ATOM 1899 C CA . LYS B 1 69 ? 0.657 29.719 16.281 1 97.25 69 LYS B CA 1
ATOM 1900 C C . LYS B 1 69 ? 0.388 30.531 17.547 1 97.25 69 LYS B C 1
ATOM 1902 O O . LYS B 1 69 ? -0.628 31.234 17.641 1 97.25 69 LYS B O 1
ATOM 1907 N N . SER B 1 70 ? 1.293 30.469 18.469 1 96.38 70 SER B N 1
ATOM 1908 C CA . SER B 1 70 ? 1.15 31.188 19.719 1 96.38 70 SER B CA 1
ATOM 1909 C C . SER B 1 70 ? 1.086 32.688 19.484 1 96.38 70 SER B C 1
ATOM 1911 O O . SER B 1 70 ? 0.199 33.375 20 1 96.38 70 SER B O 1
ATOM 1913 N N . PHE B 1 71 ? 1.981 33.25 18.672 1 97.12 71 PHE B N 1
ATOM 1914 C CA . PHE B 1 71 ? 2.029 34.656 18.375 1 97.12 71 PHE B CA 1
ATOM 1915 C C . PHE B 1 71 ? 0.741 35.125 17.688 1 97.12 71 PHE B C 1
ATOM 1917 O O . PHE B 1 71 ? 0.126 36.094 18.109 1 97.12 71 PHE B O 1
ATOM 1924 N N . VAL B 1 72 ? 0.36 34.312 16.688 1 96.62 72 VAL B N 1
ATOM 1925 C CA . VAL B 1 72 ? -0.787 34.719 15.883 1 96.62 72 VAL B CA 1
ATOM 1926 C C . VAL B 1 72 ? -2.061 34.656 16.734 1 96.62 72 VAL B C 1
ATOM 1928 O O . VAL B 1 72 ? -2.934 35.531 16.609 1 96.62 72 VAL B O 1
ATOM 1931 N N . THR B 1 73 ? -2.111 33.688 17.578 1 95.88 73 THR B N 1
ATOM 1932 C CA . THR B 1 73 ? -3.262 33.562 18.453 1 95.88 73 THR B CA 1
ATOM 1933 C C . THR B 1 73 ? -3.371 34.75 19.406 1 95.88 73 THR B C 1
ATOM 1935 O O . THR B 1 73 ? -4.473 35.219 19.672 1 95.88 73 THR B O 1
ATOM 1938 N N . ASP B 1 74 ? -2.262 35.219 19.812 1 94.69 74 ASP B N 1
ATOM 1939 C CA . ASP B 1 74 ? -2.229 36.344 20.734 1 94.69 74 ASP B CA 1
ATOM 1940 C C . ASP B 1 74 ? -2.49 37.656 20 1 94.69 74 ASP B C 1
ATOM 1942 O O . ASP B 1 74 ? -2.727 38.688 20.641 1 94.69 74 ASP B O 1
ATOM 1946 N N . HIS B 1 75 ? -2.473 37.656 18.688 1 94.56 75 HIS B N 1
ATOM 1947 C CA . HIS B 1 75 ? -2.633 38.875 17.906 1 94.56 75 HIS B CA 1
ATOM 1948 C C . HIS B 1 75 ? -3.781 38.75 16.922 1 94.56 75 HIS B C 1
ATOM 1950 O O . HIS B 1 75 ? -3.711 39.281 15.812 1 94.56 75 HIS B O 1
ATOM 1956 N N . ARG B 1 76 ? -4.73 38.031 17.219 1 92.31 76 ARG B N 1
ATOM 1957 C CA . ARG B 1 76 ? -5.867 37.781 16.344 1 92.31 76 ARG B CA 1
ATOM 1958 C C . ARG B 1 76 ? -6.621 39.094 16.047 1 92.31 76 ARG B C 1
ATOM 1960 O O . ARG B 1 76 ? -7.168 39.25 14.945 1 92.31 76 ARG B O 1
ATOM 1967 N N . ASP B 1 77 ? -6.613 39.969 16.969 1 91.38 77 ASP B N 1
ATOM 1968 C CA . ASP B 1 77 ? -7.328 41.25 16.844 1 91.38 77 ASP B CA 1
ATOM 1969 C C . ASP B 1 77 ? -6.727 42.094 15.734 1 91.38 77 ASP B C 1
ATOM 1971 O O . ASP B 1 77 ? -7.395 43 15.195 1 91.38 77 ASP B O 1
ATOM 1975 N N . GLU B 1 78 ? -5.473 41.812 15.406 1 90.19 78 GLU B N 1
ATOM 1976 C CA . GLU B 1 78 ? -4.766 42.594 14.391 1 90.19 78 GLU B CA 1
ATOM 1977 C C . GLU B 1 78 ? -5.09 42.094 12.984 1 90.19 78 GLU B C 1
ATOM 1979 O O . GLU B 1 78 ? -4.711 42.719 12 1 90.19 78 GLU B O 1
ATOM 1984 N N . MET B 1 79 ? -5.773 40.906 12.672 1 90.12 79 MET B N 1
ATOM 1985 C CA . MET B 1 79 ? -5.887 40.25 11.383 1 90.12 79 MET B CA 1
ATOM 1986 C C . MET B 1 79 ? -7.125 40.719 10.633 1 90.12 79 MET B C 1
ATOM 1988 O O . MET B 1 79 ? -7.254 40.469 9.43 1 90.12 79 MET B O 1
ATOM 1992 N N . GLY B 1 80 ? -7.812 41.562 11.109 1 84.06 80 GLY B N 1
ATOM 1993 C CA . GLY B 1 80 ? -8.984 42.094 10.43 1 84.06 80 GLY B CA 1
ATOM 1994 C C . GLY B 1 80 ? -10.086 41.062 10.25 1 84.06 80 GLY B C 1
ATOM 1995 O O . GLY B 1 80 ? -10.125 40.062 10.961 1 84.06 80 GLY B O 1
ATOM 1996 N N . LYS B 1 81 ? -10.938 41.281 9.148 1 87.25 81 LYS B N 1
ATOM 1997 C CA . LYS B 1 81 ? -12.141 40.5 8.906 1 87.25 81 LYS B CA 1
ATOM 1998 C C . LYS B 1 81 ? -11.781 39.156 8.273 1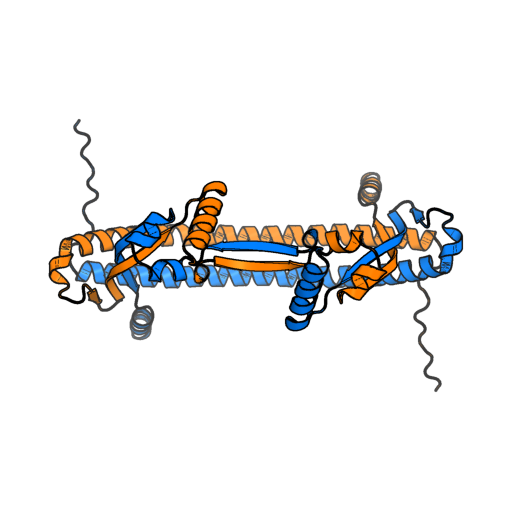 87.25 81 LYS B C 1
ATOM 2000 O O . LYS B 1 81 ? -12.445 38.156 8.531 1 87.25 81 LYS B O 1
ATOM 2005 N N . THR B 1 82 ? -10.672 39.125 7.539 1 88.88 82 THR B N 1
ATOM 2006 C CA . THR B 1 82 ? -10.297 37.906 6.812 1 88.88 82 THR B CA 1
ATOM 2007 C C . THR B 1 82 ? -9.586 36.938 7.734 1 88.88 82 THR B C 1
ATOM 2009 O O . THR B 1 82 ? -9.391 35.781 7.375 1 88.88 82 THR B O 1
ATOM 2012 N N . LYS B 1 83 ? -9.156 37.312 8.891 1 94.56 83 LYS B N 1
ATOM 2013 C CA . LYS B 1 83 ? -8.453 36.5 9.883 1 94.56 83 LYS B CA 1
ATOM 2014 C C . LYS B 1 83 ? -7.16 35.938 9.305 1 94.56 83 LYS B C 1
ATOM 2016 O O . LYS B 1 83 ? -6.828 34.75 9.555 1 94.56 83 LYS B O 1
ATOM 2021 N N . SER B 1 84 ? -6.535 36.656 8.406 1 96.5 84 SER B N 1
ATOM 2022 C CA . SER B 1 84 ? -5.289 36.219 7.785 1 96.5 84 SER B CA 1
ATOM 2023 C C . SER B 1 84 ? -4.324 37.375 7.602 1 96.5 84 SER B C 1
ATOM 2025 O O . SER B 1 84 ? -4.746 38.531 7.52 1 96.5 84 SER B O 1
ATOM 2027 N N . VAL B 1 85 ? -3.033 37.125 7.645 1 96.62 85 VAL B N 1
ATOM 2028 C CA . VAL B 1 85 ? -1.967 38.094 7.395 1 96.62 85 VAL B CA 1
ATOM 2029 C C . VAL B 1 85 ? -1.022 37.562 6.324 1 96.62 85 VAL B C 1
ATOM 2031 O O . VAL B 1 85 ? -0.535 36.406 6.43 1 96.62 85 VAL B O 1
ATOM 2034 N N . VAL B 1 86 ? -0.834 38.375 5.309 1 96.62 86 VAL B N 1
ATOM 2035 C CA . VAL B 1 86 ? 0.072 38 4.23 1 96.62 86 VAL B CA 1
ATOM 2036 C C . VAL B 1 86 ? 1.432 38.656 4.441 1 96.62 86 VAL B C 1
ATOM 2038 O O . VAL B 1 86 ? 1.515 39.875 4.629 1 96.62 86 VAL B O 1
ATOM 2041 N N . LEU B 1 87 ? 2.451 37.875 4.445 1 97.12 87 LEU B N 1
ATOM 2042 C CA . LEU B 1 87 ? 3.818 38.344 4.613 1 97.12 87 LEU B CA 1
ATOM 2043 C C . LEU B 1 87 ? 4.672 37.969 3.402 1 97.12 87 LEU B C 1
ATOM 2045 O O . LEU B 1 87 ? 4.184 37.375 2.449 1 97.12 87 LEU B O 1
ATOM 2049 N N . THR B 1 88 ? 5.91 38.344 3.443 1 97 88 THR B N 1
ATOM 2050 C CA . THR B 1 88 ? 6.809 38.156 2.311 1 97 88 THR B CA 1
ATOM 2051 C C . THR B 1 88 ? 7.023 36.688 2.033 1 97 88 THR B C 1
ATOM 2053 O O . THR B 1 88 ? 7 36.25 0.878 1 97 88 THR B O 1
ATOM 2056 N N . PHE B 1 89 ? 7.137 35.844 3.115 1 98 89 PHE B N 1
ATOM 2057 C CA . PHE B 1 89 ? 7.551 34.469 2.934 1 98 89 PHE B CA 1
ATOM 2058 C C . PHE B 1 89 ? 6.398 33.5 3.215 1 98 89 PHE B C 1
ATOM 2060 O O . PHE B 1 89 ? 6.602 32.281 3.334 1 98 89 PHE B O 1
ATOM 2067 N N . GLY B 1 90 ? 5.141 34.031 3.281 1 98 90 GLY B N 1
ATOM 2068 C CA . GLY B 1 90 ? 4.016 33.125 3.488 1 98 90 GLY B CA 1
ATOM 2069 C C . GLY B 1 90 ? 2.787 33.844 4.043 1 98 90 GLY B C 1
ATOM 2070 O O . GLY B 1 90 ? 2.678 35.062 3.971 1 98 90 GLY B O 1
ATOM 2071 N N . GLU B 1 91 ? 1.907 33.031 4.434 1 97.81 91 GLU B N 1
ATOM 2072 C CA . GLU B 1 91 ? 0.634 33.5 4.977 1 97.81 91 GLU B CA 1
ATOM 2073 C C . GLU B 1 91 ? 0.22 32.688 6.195 1 97.81 91 GLU B C 1
ATOM 2075 O O . GLU B 1 91 ? 0.471 31.5 6.258 1 97.81 91 GLU B O 1
ATOM 2080 N N . VAL B 1 92 ? -0.357 33.406 7.121 1 98.19 92 VAL B N 1
ATOM 2081 C CA . VAL B 1 92 ? -0.85 32.75 8.328 1 98.19 92 VAL B CA 1
ATOM 2082 C C . VAL B 1 92 ? -2.283 33.188 8.609 1 98.19 92 VAL B C 1
ATOM 2084 O O . VAL B 1 92 ? -2.705 34.281 8.172 1 98.19 92 VAL B O 1
ATOM 2087 N N . GLY B 1 93 ? -3.01 32.344 9.344 1 97.31 93 GLY B N 1
ATOM 2088 C CA . GLY B 1 93 ? -4.352 32.781 9.719 1 97.31 93 GLY B CA 1
ATOM 2089 C C . GLY B 1 93 ? -5.199 31.641 10.25 1 97.31 93 GLY B C 1
ATOM 2090 O O . GLY B 1 93 ? -4.684 30.562 10.578 1 97.31 93 GLY B O 1
ATOM 2091 N N . PHE B 1 94 ? -6.41 31.906 10.375 1 97.38 94 PHE B N 1
ATOM 2092 C CA . PHE B 1 94 ? -7.402 30.969 10.867 1 97.38 94 PHE B CA 1
ATOM 2093 C C . PHE B 1 94 ? -8.508 30.766 9.836 1 97.38 94 PHE B C 1
ATOM 2095 O O . PHE B 1 94 ? -8.875 31.688 9.117 1 97.38 94 PHE B O 1
ATOM 2102 N N . ARG B 1 95 ? -8.93 29.531 9.812 1 96.06 95 ARG B N 1
ATOM 2103 C CA . ARG B 1 95 ? -10.086 29.219 8.977 1 96.06 95 ARG B CA 1
ATOM 2104 C C . ARG B 1 95 ? -11.102 28.375 9.75 1 96.06 95 ARG B C 1
ATOM 2106 O O . ARG B 1 95 ? -10.734 27.516 10.547 1 96.06 95 ARG B O 1
ATOM 2113 N N . LEU B 1 96 ? -12.359 28.75 9.562 1 94.38 96 LEU B N 1
ATOM 2114 C CA . LEU B 1 96 ? -13.422 27.953 10.164 1 94.38 96 LEU B CA 1
ATOM 2115 C C . LEU B 1 96 ? -13.484 26.578 9.523 1 94.38 96 LEU B C 1
ATOM 2117 O O . LEU B 1 96 ? -13.609 26.453 8.305 1 94.38 96 LEU B O 1
ATOM 2121 N N . SER B 1 97 ? -13.289 25.625 10.344 1 95.5 97 SER B N 1
ATOM 2122 C CA . SER B 1 97 ? -13.305 24.266 9.836 1 95.5 97 SER B CA 1
ATOM 2123 C C . SER B 1 97 ? -14.344 23.406 10.562 1 95.5 97 SER B C 1
ATOM 2125 O O . SER B 1 97 ? -14.555 23.578 11.766 1 95.5 97 SER B O 1
ATOM 2127 N N . THR B 1 98 ? -15.039 22.594 9.766 1 96.31 98 THR B N 1
ATOM 2128 C CA . THR B 1 98 ? -15.977 21.625 10.312 1 96.31 98 THR B CA 1
ATOM 2129 C C . THR B 1 98 ? -15.469 20.203 10.109 1 96.31 98 THR B C 1
ATOM 2131 O O . THR B 1 98 ? -15.023 19.844 9.016 1 96.31 98 THR B O 1
ATOM 2134 N N . SER B 1 99 ? -15.492 19.422 11.164 1 96.31 99 SER B N 1
ATOM 2135 C CA . SER B 1 99 ? -15.07 18.031 11.07 1 96.31 99 SER B CA 1
ATOM 2136 C C . SER B 1 99 ? -16.109 17.094 11.68 1 96.31 99 SER B C 1
ATOM 2138 O O . SER B 1 99 ? -16.812 17.484 12.617 1 96.31 99 SER B O 1
ATOM 2140 N N . VAL B 1 100 ? -16.281 16 11 1 97.19 100 VAL B N 1
ATOM 2141 C CA . VAL B 1 100 ? -17.125 14.922 11.5 1 97.19 100 VAL B CA 1
ATOM 2142 C C . VAL B 1 100 ? -16.281 13.688 11.797 1 97.19 100 VAL B C 1
ATOM 2144 O O . VAL B 1 100 ? -15.492 13.25 10.953 1 97.19 100 VAL B O 1
ATOM 2147 N N . SER B 1 101 ? -16.359 13.188 12.977 1 97.5 101 SER B N 1
ATOM 2148 C CA . SER B 1 101 ? -15.609 12 13.344 1 97.5 101 SER B CA 1
ATOM 2149 C C . SER B 1 101 ? -16.531 10.859 13.742 1 97.5 101 SER B C 1
A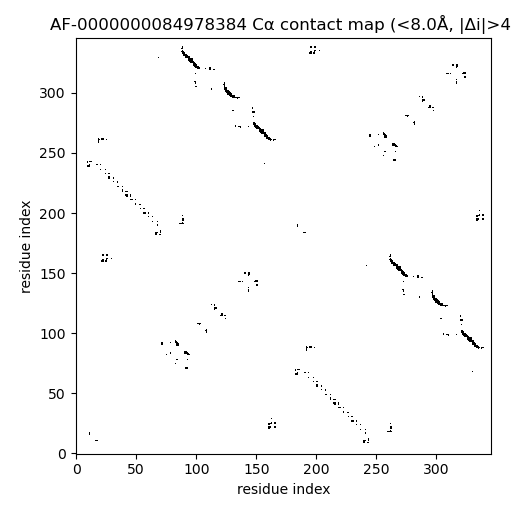TOM 2151 O O . SER B 1 101 ? -17.641 11.086 14.234 1 97.5 101 SER B O 1
ATOM 2153 N N . LEU B 1 102 ? -16.016 9.648 13.5 1 97.75 102 LEU B N 1
ATOM 2154 C CA . LEU B 1 102 ? -16.766 8.438 13.812 1 97.75 102 LEU B CA 1
ATOM 2155 C C . LEU B 1 102 ? -16.125 7.676 14.961 1 97.75 102 LEU B C 1
ATOM 2157 O O . LEU B 1 102 ? -14.906 7.77 15.172 1 97.75 102 LEU B O 1
ATOM 2161 N N . PRO B 1 103 ? -16.969 7.008 15.688 1 96.81 103 PRO B N 1
ATOM 2162 C CA . PRO B 1 103 ? -16.391 6.168 16.734 1 96.81 103 PRO B CA 1
ATOM 2163 C C . PRO B 1 103 ? -15.508 5.051 16.188 1 96.81 103 PRO B C 1
ATOM 2165 O O . PRO B 1 103 ? -15.703 4.605 15.055 1 96.81 103 PRO B O 1
ATOM 2168 N N . ARG B 1 104 ? -14.578 4.559 17.016 1 95.56 104 ARG B N 1
ATOM 2169 C CA . ARG B 1 104 ? -13.625 3.541 16.578 1 95.56 104 ARG B CA 1
ATOM 2170 C C . ARG B 1 104 ? -14.219 2.143 16.703 1 95.56 104 ARG B C 1
ATOM 2172 O O . ARG B 1 104 ? -13.891 1.252 15.922 1 95.56 104 ARG B O 1
ATOM 2179 N N . ALA B 1 105 ? -15.125 1.977 17.562 1 95.56 105 ALA B N 1
ATOM 2180 C CA . ALA B 1 105 ? -15.711 0.663 17.828 1 95.56 105 ALA B CA 1
ATOM 2181 C C . ALA B 1 105 ? -16.609 0.223 16.688 1 95.56 105 ALA B C 1
ATOM 2183 O O . ALA B 1 105 ? -17.5 0.976 16.25 1 95.56 105 ALA B O 1
ATOM 2184 N N . LYS B 1 106 ? -16.391 -0.998 16.344 1 95 106 LYS B N 1
ATOM 2185 C CA . LYS B 1 106 ? -17.141 -1.542 15.219 1 95 106 LYS B CA 1
ATOM 2186 C C . LYS B 1 106 ? -18.641 -1.557 15.523 1 95 106 LYS B C 1
ATOM 2188 O O . LYS B 1 106 ? -19.453 -1.238 14.656 1 95 106 LYS B O 1
ATOM 2193 N N . GLU B 1 107 ? -19.031 -1.873 16.672 1 95.75 107 GLU B N 1
ATOM 2194 C CA . GLU B 1 107 ? -20.422 -1.966 17.078 1 95.75 107 GLU B CA 1
ATOM 2195 C C . GLU B 1 107 ? -21.125 -0.609 16.984 1 95.75 107 GLU B C 1
ATOM 2197 O O . GLU B 1 107 ? -22.281 -0.524 16.562 1 95.75 107 GLU B O 1
ATOM 2202 N N . LYS B 1 108 ? -20.391 0.389 17.375 1 96.5 108 LYS B N 1
ATOM 2203 C CA . LYS B 1 108 ? -20.953 1.732 17.312 1 96.5 108 LYS B CA 1
ATOM 2204 C C . LYS B 1 108 ? -21.141 2.197 15.875 1 96.5 108 LYS B C 1
ATOM 2206 O O . LYS B 1 108 ? -22.125 2.883 15.562 1 96.5 108 LYS B O 1
ATOM 2211 N N . LEU B 1 109 ? -20.203 1.796 15.086 1 96.94 109 LEU B N 1
ATOM 2212 C CA . LEU B 1 109 ? -20.312 2.131 13.672 1 96.94 109 LEU B CA 1
ATOM 2213 C C . LEU B 1 109 ? -21.531 1.455 13.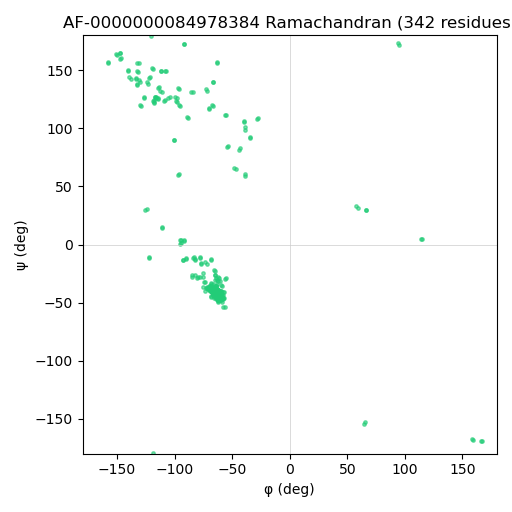047 1 96.94 109 LEU B C 1
ATOM 2215 O O . LEU B 1 109 ? -22.266 2.07 12.258 1 96.94 109 LEU B O 1
ATOM 2219 N N . GLU B 1 110 ? -21.766 0.27 13.438 1 96.44 110 GLU B N 1
ATOM 2220 C CA . GLU B 1 110 ? -22.922 -0.46 12.945 1 96.44 110 GLU B CA 1
ATOM 2221 C C . GLU B 1 110 ? -24.219 0.204 13.391 1 96.44 110 GLU B C 1
ATOM 2223 O O . GLU B 1 110 ? -25.188 0.261 12.633 1 96.44 110 GLU B O 1
ATOM 2228 N N . GLU B 1 111 ? -24.172 0.629 14.602 1 96.88 111 GLU B N 1
ATOM 2229 C CA . GLU B 1 111 ? -25.344 1.333 15.125 1 96.88 111 GLU B CA 1
ATOM 2230 C C . GLU B 1 111 ? -25.609 2.609 14.328 1 96.88 111 GLU B C 1
ATOM 2232 O O . GLU B 1 111 ? -26.766 2.934 14.047 1 96.88 111 GLU B O 1
ATOM 2237 N N . ILE B 1 112 ? -24.562 3.326 13.961 1 98.06 112 ILE B N 1
ATOM 2238 C CA . ILE B 1 112 ? -24.719 4.543 13.172 1 98.06 112 ILE B CA 1
ATOM 2239 C C . ILE B 1 112 ? -25.344 4.211 11.828 1 98.06 112 ILE B C 1
ATOM 2241 O O . ILE B 1 112 ? -26.281 4.891 11.391 1 98.06 112 ILE B O 1
ATOM 2245 N N . ILE B 1 113 ? -24.906 3.191 11.258 1 97.88 113 ILE B N 1
ATOM 2246 C CA . ILE B 1 113 ? -25.453 2.781 9.961 1 97.88 113 ILE B CA 1
ATOM 2247 C C . ILE B 1 113 ? -26.922 2.438 10.109 1 97.88 113 ILE B C 1
ATOM 2249 O O . ILE B 1 113 ? -27.75 2.826 9.273 1 97.88 113 ILE B O 1
ATOM 2253 N N . ARG B 1 114 ? -27.344 1.751 11.156 1 97.44 114 ARG B N 1
ATOM 2254 C CA . ARG B 1 114 ? -28.75 1.419 11.414 1 97.44 114 ARG B CA 1
ATOM 2255 C C . ARG B 1 114 ? -29.594 2.68 11.562 1 97.44 114 ARG B C 1
ATOM 2257 O O . ARG B 1 114 ? -30.688 2.77 11 1 97.44 114 ARG B O 1
ATOM 2264 N N . ARG B 1 115 ? -29.047 3.582 12.242 1 97.44 115 ARG B N 1
ATOM 2265 C CA . ARG B 1 115 ? -29.766 4.836 12.461 1 97.44 115 ARG B CA 1
ATOM 2266 C C . ARG B 1 115 ? -29.922 5.605 11.156 1 97.44 115 ARG B C 1
ATOM 2268 O O . ARG B 1 115 ? -30.969 6.199 10.898 1 97.44 115 ARG B O 1
ATOM 2275 N N . LEU B 1 116 ? -28.875 5.609 10.375 1 98.19 116 LEU B N 1
ATOM 2276 C CA . LEU B 1 116 ? -28.938 6.289 9.086 1 98.19 116 LEU B CA 1
ATOM 2277 C C . LEU B 1 116 ? -30.031 5.68 8.203 1 98.19 116 LEU B C 1
ATOM 2279 O O . LEU B 1 116 ? -30.797 6.402 7.562 1 98.19 116 LEU B O 1
ATOM 2283 N N . LYS B 1 117 ? -30.109 4.418 8.266 1 97.19 117 LYS B N 1
ATOM 2284 C CA . LYS B 1 117 ? -31.141 3.729 7.492 1 97.19 117 LYS B CA 1
ATOM 2285 C C . LYS B 1 117 ? -32.531 4.055 8.008 1 97.19 117 LYS B C 1
ATOM 2287 O O . LYS B 1 117 ? -33.438 4.32 7.223 1 97.19 117 LYS B O 1
ATOM 2292 N N . SER B 1 118 ? -32.719 4.066 9.297 1 97.19 118 SER B N 1
ATOM 2293 C CA . SER B 1 118 ? -34 4.363 9.922 1 97.19 118 SER B CA 1
ATOM 2294 C C . SER B 1 118 ? -34.469 5.773 9.586 1 97.19 118 SER B C 1
ATOM 2296 O O . SER B 1 118 ? -35.656 6.02 9.461 1 97.19 118 SER B O 1
ATOM 2298 N N . ARG B 1 119 ? -33.469 6.625 9.352 1 96.69 119 ARG B N 1
ATOM 2299 C CA . ARG B 1 119 ? -33.781 8.023 9.055 1 96.69 119 ARG B CA 1
ATOM 2300 C C . ARG B 1 119 ? -33.844 8.266 7.551 1 96.69 119 ARG B C 1
ATOM 2302 O O . ARG B 1 119 ? -33.969 9.406 7.105 1 96.69 119 ARG B O 1
ATOM 2309 N N . GLN B 1 120 ? -33.656 7.27 6.816 1 97.25 120 GLN B N 1
ATOM 2310 C CA . GLN B 1 120 ? -33.688 7.305 5.359 1 97.25 120 GLN B CA 1
ATOM 2311 C C . GLN B 1 120 ? -32.531 8.148 4.805 1 97.25 120 GLN B C 1
ATOM 2313 O O . GLN B 1 120 ? -32.688 8.828 3.793 1 97.25 120 GLN B O 1
ATOM 2318 N N . MET B 1 121 ? -31.453 8.195 5.48 1 97.81 121 MET B N 1
ATOM 2319 C CA . MET B 1 121 ? -30.25 8.891 5.055 1 97.81 121 MET B CA 1
ATOM 2320 C C . MET B 1 121 ? -29.266 7.93 4.395 1 97.81 121 MET B C 1
ATOM 2322 O O . MET B 1 121 ? -28.094 7.867 4.777 1 97.81 121 MET B O 1
ATOM 2326 N N . THR B 1 122 ? -29.703 7.324 3.344 1 96.81 122 THR B N 1
ATOM 2327 C CA . THR B 1 122 ? -28.922 6.281 2.688 1 96.81 122 THR B CA 1
ATOM 2328 C C . THR B 1 122 ? -27.797 6.887 1.857 1 96.81 122 THR B C 1
ATOM 2330 O O . THR B 1 122 ? -26.844 6.191 1.488 1 96.81 122 THR B O 1
ATOM 2333 N N . ASP B 1 123 ? -27.906 8.18 1.581 1 97.5 123 ASP B N 1
ATOM 2334 C CA . ASP B 1 123 ? -26.844 8.859 0.848 1 97.5 123 ASP B CA 1
ATOM 2335 C C . ASP B 1 123 ? -25.578 8.961 1.686 1 97.5 123 ASP B C 1
ATOM 2337 O O . ASP B 1 123 ? -24.5 9.211 1.151 1 97.5 123 ASP B O 1
ATOM 2341 N N . CYS B 1 124 ? -25.625 8.703 2.938 1 98.5 124 CYS B N 1
ATOM 2342 C CA . CYS B 1 124 ? -24.484 8.773 3.838 1 98.5 124 CYS B CA 1
ATOM 2343 C C . CYS B 1 124 ? -23.828 7.41 3.998 1 98.5 124 CYS B C 1
ATOM 2345 O O . CYS B 1 124 ? -22.922 7.246 4.812 1 98.5 124 CYS B O 1
ATOM 2347 N N . ILE B 1 125 ? -24.297 6.473 3.287 1 98.25 125 ILE B N 1
ATOM 2348 C CA . ILE B 1 125 ? -23.766 5.117 3.367 1 98.25 125 ILE B CA 1
ATOM 2349 C C . ILE B 1 125 ? -23.188 4.707 2.012 1 98.25 125 ILE B C 1
ATOM 2351 O O . ILE B 1 125 ? -23.875 4.785 0.991 1 98.25 125 ILE B O 1
ATOM 2355 N N . VAL B 1 126 ? -21.953 4.391 2.055 1 97.25 126 VAL B N 1
ATOM 2356 C CA . VAL B 1 126 ? -21.312 3.855 0.855 1 97.25 126 VAL B CA 1
ATOM 2357 C C . VAL B 1 126 ? -21.328 2.33 0.893 1 97.25 126 VAL B C 1
ATOM 2359 O O . VAL B 1 126 ? -20.812 1.718 1.83 1 97.25 126 VAL B O 1
ATOM 2362 N N . VAL B 1 127 ? -21.938 1.763 -0.027 1 95.5 127 VAL B N 1
ATOM 2363 C CA . VAL B 1 127 ? -22.062 0.31 -0.075 1 95.5 127 VAL B CA 1
ATOM 2364 C C . VAL B 1 127 ? -21.188 -0.253 -1.194 1 95.5 127 VAL B C 1
ATOM 2366 O O . VAL B 1 127 ? -21.312 0.169 -2.348 1 95.5 127 VAL B O 1
ATOM 2369 N N . GLU B 1 128 ? -20.344 -1.132 -0.809 1 95.56 128 GLU B N 1
ATOM 2370 C CA . GLU B 1 128 ? -19.547 -1.843 -1.798 1 95.56 128 GLU B CA 1
ATOM 2371 C C . GLU B 1 128 ? -19.859 -3.336 -1.793 1 95.56 128 GLU B C 1
ATOM 2373 O O . GLU B 1 128 ? -19.812 -3.98 -0.743 1 95.56 128 GLU B O 1
ATOM 2378 N N . GLU B 1 129 ? -20.172 -3.789 -2.934 1 96.56 129 GLU B N 1
ATOM 2379 C CA . GLU B 1 129 ? -20.453 -5.211 -3.086 1 96.56 129 GLU B CA 1
ATOM 2380 C C . GLU B 1 129 ? -19.406 -5.902 -3.951 1 96.56 129 GLU B C 1
ATOM 2382 O O . GLU B 1 129 ? -19 -5.367 -4.984 1 96.56 129 GLU B O 1
ATOM 2387 N N . LYS B 1 130 ? -19.031 -7.035 -3.445 1 96.31 130 LYS B N 1
ATOM 2388 C CA . LYS B 1 130 ? -18.062 -7.855 -4.18 1 96.31 130 LYS B CA 1
ATOM 2389 C C . LYS B 1 130 ? -18.531 -9.305 -4.258 1 96.31 130 LYS B C 1
ATOM 2391 O O . LYS B 1 130 ? -19.203 -9.797 -3.352 1 96.31 130 LYS B O 1
ATOM 2396 N N . VAL B 1 131 ? -18.156 -9.898 -5.289 1 97.62 131 VAL B N 1
ATOM 2397 C CA . VAL B 1 131 ? -18.516 -11.305 -5.457 1 97.62 131 VAL B CA 1
ATOM 2398 C C . VAL B 1 131 ? -17.484 -12.18 -4.75 1 97.62 131 VAL B C 1
ATOM 2400 O O . VAL B 1 131 ? -16.281 -11.992 -4.922 1 97.62 131 VAL B O 1
ATOM 2403 N N . SER B 1 132 ? -17.922 -13.117 -3.967 1 97.69 132 SER B N 1
ATOM 2404 C CA . SER B 1 132 ? -17.047 -14.102 -3.334 1 97.69 132 SER B CA 1
ATOM 2405 C C . SER B 1 132 ? -16.859 -15.328 -4.227 1 97.69 132 SER B C 1
ATOM 2407 O O . SER B 1 132 ? -17.719 -16.203 -4.281 1 97.69 132 SER B O 1
ATOM 2409 N N . LYS B 1 133 ? -15.688 -15.383 -4.699 1 97.06 133 LYS B N 1
ATOM 2410 C CA . LYS B 1 133 ? -15.383 -16.516 -5.574 1 97.06 133 LYS B CA 1
ATOM 2411 C C . LYS B 1 133 ? -15.359 -17.828 -4.793 1 97.06 133 LYS B C 1
ATOM 2413 O O . LYS B 1 133 ? -15.781 -18.859 -5.309 1 97.06 133 LYS B O 1
ATOM 2418 N N . GLU B 1 134 ? -14.945 -17.75 -3.607 1 97.12 134 GLU B N 1
ATOM 2419 C CA . GLU B 1 134 ? -14.875 -18.953 -2.771 1 97.12 134 GLU B CA 1
ATOM 2420 C C . GLU B 1 134 ? -16.266 -19.484 -2.457 1 97.12 134 GLU B C 1
ATOM 2422 O O . GLU B 1 134 ? -16.516 -20.688 -2.521 1 97.12 134 GLU B O 1
ATOM 2427 N N . ALA B 1 135 ? -17.156 -18.625 -2.186 1 96.94 135 ALA B N 1
ATOM 2428 C CA . ALA B 1 135 ? -18.531 -19.031 -1.918 1 96.94 135 ALA B CA 1
ATOM 2429 C C . ALA B 1 135 ? -19.188 -19.578 -3.178 1 96.94 135 ALA B C 1
ATOM 2431 O O . ALA B 1 135 ? -19.922 -20.562 -3.121 1 96.94 135 ALA B O 1
ATOM 2432 N N . LEU B 1 136 ? -18.906 -18.938 -4.246 1 96.44 136 LEU B N 1
ATOM 2433 C CA . LEU B 1 136 ? -19.484 -19.359 -5.52 1 96.44 136 LEU B CA 1
ATOM 2434 C C . LEU B 1 136 ? -19.047 -20.766 -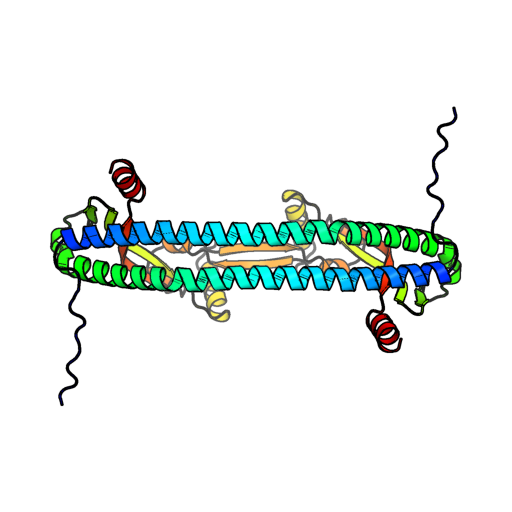5.887 1 96.44 136 LEU B C 1
ATOM 2436 O O . LEU B 1 136 ? -19.828 -21.562 -6.41 1 96.44 136 LEU B O 1
ATOM 2440 N N . LYS B 1 137 ? -17.828 -21.062 -5.621 1 95.94 137 LYS B N 1
ATOM 2441 C CA . LYS B 1 137 ? -17.234 -22.359 -5.941 1 95.94 137 LYS B CA 1
ATOM 2442 C C . LYS B 1 137 ? -18.047 -23.5 -5.32 1 95.94 137 LYS B C 1
ATOM 2444 O O . LYS B 1 137 ? -18.156 -24.578 -5.906 1 95.94 137 LYS B O 1
ATOM 2449 N N . LYS B 1 138 ? -18.688 -23.281 -4.254 1 95.69 138 LYS B N 1
ATOM 2450 C CA . LYS B 1 138 ? -19.406 -24.312 -3.508 1 95.69 138 LYS B CA 1
ATOM 2451 C C . LYS B 1 138 ? -20.703 -24.719 -4.227 1 95.69 138 LYS B C 1
ATOM 2453 O O . LYS B 1 138 ? -21.266 -25.766 -3.951 1 95.69 138 LYS B O 1
ATOM 2458 N N . TYR B 1 139 ? -21.156 -23.938 -5.176 1 96.25 139 TYR B N 1
ATOM 2459 C CA . TYR B 1 139 ? -22.422 -24.188 -5.848 1 96.25 139 TYR B CA 1
ATOM 2460 C C . TYR B 1 139 ? -22.219 -25.016 -7.113 1 96.25 139 TYR B C 1
ATOM 2462 O O . TYR B 1 139 ? -23.188 -25.422 -7.758 1 96.25 139 TYR B O 1
ATOM 2470 N N . GLY B 1 140 ? -21.016 -25.125 -7.523 1 96.06 140 GLY B N 1
ATOM 2471 C CA . GLY B 1 140 ? -20.719 -26.031 -8.617 1 96.06 140 GLY B CA 1
ATOM 2472 C C . GLY B 1 140 ? -20.703 -25.344 -9.977 1 96.06 140 GLY B C 1
ATOM 2473 O O . GLY B 1 140 ? -21.094 -24.188 -10.094 1 96.06 140 GLY B O 1
ATOM 2474 N N . GLU B 1 141 ? -20.266 -26.125 -10.945 1 97.12 141 GLU B N 1
ATOM 2475 C CA . GLU B 1 141 ? -19.984 -25.625 -12.289 1 97.12 141 GLU B CA 1
ATOM 2476 C C . GLU B 1 141 ? -21.234 -25.016 -12.922 1 97.12 141 GLU B C 1
ATOM 2478 O O . GLU B 1 141 ? -21.188 -23.875 -13.414 1 97.12 141 GLU B O 1
ATOM 2483 N N . ASP B 1 142 ? -22.359 -25.672 -12.836 1 97.31 142 ASP B N 1
ATOM 2484 C CA . ASP B 1 142 ? -23.562 -25.25 -13.516 1 97.31 142 ASP B CA 1
ATOM 2485 C C . ASP B 1 142 ? -24.047 -23.891 -13 1 97.31 142 ASP B C 1
ATOM 2487 O O . ASP B 1 142 ? -24.328 -22.984 -13.781 1 97.31 142 ASP B O 1
ATOM 2491 N N . THR B 1 143 ? -24.047 -23.75 -11.719 1 97.25 143 THR B N 1
ATOM 2492 C CA . THR B 1 143 ? -24.531 -22.531 -11.094 1 97.25 143 THR B CA 1
ATOM 2493 C C . THR B 1 143 ? -23.562 -21.375 -11.359 1 97.25 143 THR B C 1
ATOM 2495 O O . THR B 1 143 ? -23.984 -20.266 -11.664 1 97.25 143 THR B O 1
ATOM 2498 N N . VAL B 1 144 ? -22.25 -21.609 -11.336 1 97.81 144 VAL B N 1
ATOM 2499 C CA . VAL B 1 144 ? -21.203 -20.609 -11.57 1 97.81 144 VAL B CA 1
ATOM 2500 C C . VAL B 1 144 ? -21.359 -20.047 -12.977 1 97.81 144 VAL B C 1
ATOM 2502 O O . VAL B 1 144 ? -21.375 -18.828 -13.156 1 97.81 144 VAL B O 1
ATOM 2505 N N . ASN B 1 145 ? -21.625 -20.891 -13.875 1 97.19 145 ASN B N 1
ATOM 2506 C CA . ASN B 1 145 ? -21.781 -20.469 -15.258 1 97.19 145 ASN B CA 1
ATOM 2507 C C . ASN B 1 145 ? -23.109 -19.719 -15.453 1 97.19 145 ASN B C 1
ATOM 2509 O O . ASN B 1 145 ? -23.172 -18.734 -16.203 1 97.19 145 ASN B O 1
ATOM 2513 N N . ALA B 1 146 ? -24.141 -20.156 -14.773 1 97 146 ALA B N 1
ATOM 2514 C CA . ALA B 1 146 ? -25.469 -19.578 -14.922 1 97 146 ALA B CA 1
ATOM 2515 C C . ALA B 1 146 ? -25.5 -18.125 -14.461 1 97 146 ALA B C 1
ATOM 2517 O O . ALA B 1 146 ? -26.234 -17.312 -15.008 1 97 146 ALA B O 1
ATOM 2518 N N . VAL B 1 147 ? -24.672 -17.797 -13.555 1 97.5 147 VAL B N 1
ATOM 2519 C CA . VAL B 1 147 ? -24.719 -16.438 -13.023 1 97.5 147 VAL B CA 1
ATOM 2520 C C . VAL B 1 147 ? -23.797 -15.539 -13.836 1 97.5 147 VAL B C 1
ATOM 2522 O O . VAL B 1 147 ? -23.797 -14.32 -13.656 1 97.5 147 VAL B O 1
ATOM 2525 N N . GLY B 1 148 ? -22.938 -16.094 -14.688 1 97.19 148 GLY B N 1
ATOM 2526 C CA . GLY B 1 148 ? -22.109 -15.305 -15.586 1 97.19 148 GLY B CA 1
ATOM 2527 C C . GLY B 1 148 ? -20.625 -15.391 -15.281 1 97.19 148 GLY B C 1
ATOM 2528 O O . GLY B 1 148 ? -19.828 -14.68 -15.891 1 97.19 148 GLY B O 1
ATOM 2529 N N . ALA B 1 149 ? -20.266 -16.234 -14.32 1 98.06 149 ALA B N 1
ATOM 2530 C CA . ALA B 1 149 ? -18.859 -16.5 -14.031 1 98.06 149 ALA B CA 1
ATOM 2531 C C . ALA B 1 149 ? -18.344 -17.703 -14.82 1 98.06 149 ALA B C 1
ATOM 2533 O O . ALA B 1 149 ? -19.109 -18.344 -15.547 1 98.06 149 ALA B O 1
ATOM 2534 N N . THR B 1 150 ? -17.062 -17.891 -14.727 1 97.62 150 THR B N 1
ATOM 2535 C CA . THR B 1 150 ? -16.469 -18.984 -15.5 1 97.62 150 THR B CA 1
ATOM 2536 C C . THR B 1 150 ? -15.859 -20.031 -14.57 1 97.62 150 THR B C 1
ATOM 2538 O O . THR B 1 150 ? -15.039 -19.688 -13.711 1 97.62 150 THR B O 1
ATOM 2541 N N . TRP B 1 151 ? -16.281 -21.219 -14.805 1 97.75 151 TRP B N 1
ATOM 2542 C CA . TRP B 1 151 ? -15.766 -22.375 -14.07 1 97.75 151 TRP B CA 1
ATOM 2543 C C . TRP B 1 151 ? -14.695 -23.094 -14.883 1 97.75 151 TRP B C 1
ATOM 2545 O O . TRP B 1 151 ? -14.906 -23.422 -16.047 1 97.75 151 TRP B O 1
ATOM 2555 N N . LYS B 1 152 ? -13.531 -23.219 -14.258 1 96.88 152 LYS B N 1
ATOM 2556 C CA . LYS B 1 152 ? -12.469 -23.984 -14.914 1 96.88 152 LYS B CA 1
ATOM 2557 C C . LYS B 1 152 ? -11.883 -25.016 -13.969 1 96.88 152 LYS B C 1
ATOM 2559 O O . LYS B 1 152 ? -11.484 -24.703 -12.844 1 96.88 152 LYS B O 1
ATOM 2564 N N . GLN B 1 153 ? -11.961 -26.234 -14.328 1 95.94 153 GLN B N 1
ATOM 2565 C CA . GLN B 1 153 ? -11.352 -27.344 -13.594 1 95.94 153 GLN B CA 1
ATOM 2566 C C . GLN B 1 153 ? -10.32 -28.078 -14.453 1 95.94 153 GLN B C 1
ATOM 2568 O O . GLN B 1 153 ? -10.602 -28.438 -15.594 1 95.94 153 GLN B O 1
ATOM 2573 N N . SER B 1 154 ? -9.062 -28.156 -13.906 1 95.69 154 SER B N 1
ATOM 2574 C CA . SER B 1 154 ? -8.023 -28.844 -14.672 1 95.69 154 SER B CA 1
ATOM 2575 C C . SER B 1 154 ? -6.891 -29.312 -13.758 1 95.69 154 SER B C 1
ATOM 2577 O O . SER B 1 154 ? -6.762 -28.844 -12.625 1 95.69 154 SER B O 1
ATOM 2579 N N . ASP B 1 155 ? -6.164 -30.328 -14.242 1 94.88 155 ASP B N 1
ATOM 2580 C CA . ASP B 1 155 ? -4.91 -30.688 -13.586 1 94.88 155 ASP B CA 1
ATOM 2581 C C . ASP B 1 155 ? -3.846 -29.609 -13.812 1 94.88 155 ASP B C 1
ATOM 2583 O O . ASP B 1 155 ? -3.469 -29.344 -14.961 1 94.88 155 ASP B O 1
ATOM 2587 N N . VAL B 1 156 ? -3.479 -29.062 -12.734 1 96.12 156 VAL B N 1
ATOM 2588 C CA . VAL B 1 156 ? -2.479 -28 -12.844 1 96.12 156 VAL B CA 1
ATOM 2589 C C . VAL B 1 156 ? -1.117 -28.531 -12.398 1 96.12 156 VAL B C 1
ATOM 2591 O O . VAL B 1 156 ? -1.002 -29.141 -11.336 1 96.12 156 VAL B O 1
ATOM 2594 N N . PHE B 1 157 ? -0.102 -28.312 -13.359 1 97.5 157 PHE B N 1
ATOM 2595 C CA . PHE B 1 157 ? 1.269 -28.688 -13.039 1 97.5 157 PHE B CA 1
ATOM 2596 C C . PHE B 1 157 ? 1.824 -27.812 -11.922 1 97.5 157 PHE B C 1
ATOM 2598 O O . PHE B 1 157 ? 1.601 -26.609 -11.914 1 97.5 157 PHE B O 1
ATOM 2605 N N . GLY B 1 158 ? 2.596 -28.516 -10.984 1 97.5 158 GLY B N 1
ATOM 2606 C CA . GLY B 1 158 ? 3.32 -27.797 -9.953 1 97.5 158 GLY B CA 1
ATOM 2607 C C . GLY B 1 158 ? 4.582 -28.5 -9.5 1 97.5 158 GLY B C 1
ATOM 2608 O O . GLY B 1 158 ? 4.797 -29.672 -9.828 1 97.5 158 GLY B O 1
ATOM 2609 N N . TYR B 1 159 ? 5.375 -27.688 -8.844 1 98.38 159 TYR B N 1
ATOM 2610 C CA . TYR B 1 159 ? 6.574 -28.266 -8.258 1 98.38 159 TYR B CA 1
ATOM 2611 C C . TYR B 1 159 ? 6.953 -27.562 -6.965 1 98.38 159 TYR B C 1
ATOM 2613 O O . TYR B 1 159 ? 6.5 -26.438 -6.707 1 98.38 159 TYR B O 1
ATOM 2621 N N . GLU B 1 160 ? 7.762 -28.281 -6.164 1 98 160 GLU B N 1
ATOM 2622 C CA . GLU B 1 160 ? 8.383 -27.766 -4.949 1 98 160 GLU B CA 1
ATOM 2623 C C . GLU B 1 160 ? 9.867 -28.125 -4.891 1 98 160 GLU B C 1
ATOM 2625 O O . GLU B 1 160 ? 10.258 -29.219 -5.328 1 98 160 GLU B O 1
ATOM 2630 N N . VAL B 1 161 ? 10.586 -27.203 -4.391 1 98.25 161 VAL B N 1
ATOM 2631 C CA . VAL B 1 161 ? 12.008 -27.5 -4.246 1 98.25 161 VAL B CA 1
ATOM 2632 C C . VAL B 1 161 ? 12.352 -27.703 -2.771 1 98.25 161 VAL B C 1
ATOM 2634 O O . VAL B 1 161 ? 11.703 -27.141 -1.894 1 98.25 161 VAL B O 1
ATOM 2637 N N . ASN B 1 162 ? 13.328 -28.531 -2.551 1 97 162 ASN B N 1
ATOM 2638 C CA . ASN B 1 162 ? 13.781 -28.828 -1.197 1 97 162 ASN B CA 1
ATOM 2639 C C . ASN B 1 162 ? 15.039 -28.047 -0.838 1 97 162 ASN B C 1
ATOM 2641 O O . ASN B 1 162 ? 16.156 -28.578 -0.955 1 97 162 ASN B O 1
ATOM 2645 N N . ILE B 1 163 ? 14.812 -26.938 -0.321 1 95.31 163 ILE B N 1
ATOM 2646 C CA . ILE B 1 163 ? 15.906 -26.031 -0.008 1 95.31 163 ILE B CA 1
ATOM 2647 C C . ILE B 1 163 ? 16.719 -26.578 1.16 1 95.31 163 ILE B C 1
ATOM 2649 O O . ILE B 1 163 ? 17.953 -26.484 1.167 1 95.31 163 ILE B O 1
ATOM 2653 N N . ALA B 1 164 ? 16.062 -27.156 2.115 1 93.12 164 ALA B N 1
ATOM 2654 C CA . ALA B 1 164 ? 16.719 -27.719 3.291 1 93.12 164 ALA B CA 1
ATOM 2655 C C . ALA B 1 164 ? 17.703 -28.812 2.895 1 93.12 164 ALA B C 1
ATOM 2657 O O . ALA B 1 164 ? 18.812 -28.891 3.434 1 93.12 164 ALA B O 1
ATOM 2658 N N . LYS B 1 165 ? 17.297 -29.594 1.978 1 92.31 165 LYS B N 1
ATOM 2659 C CA . LYS B 1 165 ? 18.156 -30.688 1.507 1 92.31 165 LYS B CA 1
ATOM 2660 C C . LYS B 1 165 ? 19.391 -30.125 0.811 1 92.31 165 LYS B C 1
ATOM 2662 O O . LYS B 1 165 ? 20.5 -30.656 0.993 1 92.31 165 LYS B O 1
ATOM 2667 N N . LEU B 1 166 ? 19.203 -29.141 0.039 1 92.06 166 LEU B N 1
ATOM 2668 C CA . LEU B 1 166 ? 20.328 -28.516 -0.663 1 92.06 166 LEU B CA 1
ATOM 2669 C C . LEU B 1 166 ? 21.328 -27.938 0.324 1 92.06 166 LEU B C 1
ATOM 2671 O O . LEU B 1 166 ? 22.531 -28.094 0.152 1 92.06 166 LEU B O 1
ATOM 2675 N N . GLU B 1 167 ? 20.875 -27.312 1.391 1 90.19 167 GLU B N 1
ATOM 2676 C CA . GLU B 1 167 ? 21.734 -26.703 2.398 1 90.19 167 GLU B CA 1
ATOM 2677 C C . GLU B 1 167 ? 22.484 -27.766 3.188 1 90.19 167 GLU B C 1
ATOM 2679 O O . GLU B 1 167 ? 23.656 -27.578 3.551 1 90.19 167 GLU B O 1
ATOM 2684 N N . GLN B 1 168 ? 21.828 -28.859 3.414 1 89.62 168 GLN B N 1
ATOM 2685 C CA . GLN B 1 168 ? 22.438 -29.969 4.125 1 89.62 168 GLN B CA 1
ATOM 2686 C C . GLN B 1 168 ? 23.609 -30.562 3.326 1 89.62 168 GLN B C 1
ATOM 2688 O O . GLN B 1 168 ? 24.656 -30.859 3.887 1 89.62 168 GLN B O 1
ATOM 2693 N N . ILE B 1 169 ? 23.375 -30.609 2.066 1 85.75 169 ILE B N 1
ATOM 2694 C CA . ILE B 1 169 ? 24.422 -31.188 1.218 1 85.75 169 ILE B CA 1
ATOM 2695 C C . ILE B 1 169 ? 25.578 -30.219 1.089 1 85.75 169 ILE B C 1
ATOM 2697 O O . ILE B 1 169 ? 26.75 -30.625 1.129 1 85.75 169 ILE B O 1
ATOM 2701 N N . LYS B 1 170 ? 25.312 -28.953 0.963 1 79.62 170 LYS B N 1
ATOM 2702 C CA . LYS B 1 170 ? 26.359 -27.938 0.869 1 79.62 170 LYS B CA 1
ATOM 2703 C C . LYS B 1 170 ? 27.141 -27.828 2.176 1 79.62 170 LYS B C 1
ATOM 2705 O O . LYS B 1 170 ? 28.344 -27.547 2.166 1 79.62 170 LYS B O 1
ATOM 2710 N N . ALA B 1 171 ? 26.375 -28.047 3.311 1 81.06 171 ALA B N 1
ATOM 2711 C CA . ALA B 1 171 ? 27.031 -27.969 4.609 1 81.06 171 ALA B CA 1
ATOM 2712 C C . ALA B 1 171 ? 27.875 -29.203 4.879 1 81.06 171 ALA B C 1
ATOM 2714 O O . ALA B 1 171 ? 28.859 -29.156 5.625 1 81.06 171 ALA B O 1
ATOM 2715 N N . GLY B 1 172 ? 27.469 -30.234 4.496 1 74.38 172 GLY B N 1
ATOM 2716 C CA . GLY B 1 172 ? 28.203 -31.484 4.699 1 74.38 172 GLY B CA 1
ATOM 2717 C C . GLY B 1 172 ? 29.391 -31.625 3.764 1 74.38 172 GLY B C 1
ATOM 2718 O O . GLY B 1 172 ? 30.234 -32.5 3.963 1 74.38 172 GLY B O 1
ATOM 2719 N N . ASN B 1 173 ? 29.453 -30.984 2.586 1 55.06 173 ASN B N 1
ATOM 2720 C CA . ASN B 1 173 ? 30.656 -31.047 1.753 1 55.06 173 ASN B CA 1
ATOM 2721 C C . ASN B 1 173 ? 31.625 -29.922 2.104 1 55.06 173 ASN B C 1
ATOM 2723 O O . ASN B 1 173 ? 31.203 -28.781 2.359 1 55.06 173 ASN B O 1
#

Solvent-accessible surface area (backbone atoms only — not comparable to full-atom values): 19045 Å² total; per-residue (Å²): 130,80,79,71,72,74,65,74,65,79,80,54,87,45,71,67,44,47,35,52,47,31,41,52,41,35,53,39,51,52,52,46,50,50,42,50,49,52,32,50,50,50,38,51,49,37,51,50,52,39,48,65,66,38,46,64,47,52,53,48,43,52,50,48,49,51,40,46,50,53,47,48,65,75,43,50,86,76,30,60,93,72,33,41,48,83,51,86,24,25,36,40,36,48,40,82,39,78,47,68,48,71,65,86,49,66,69,57,46,51,50,27,52,51,44,30,53,77,68,66,43,56,82,27,48,45,76,44,78,43,77,35,54,72,51,41,59,75,63,36,60,68,54,33,41,71,43,64,34,45,63,46,73,47,72,42,79,48,72,48,57,33,54,68,55,54,51,51,53,59,67,71,99,129,79,81,70,70,76,65,76,67,79,81,54,87,45,70,67,44,45,35,52,47,33,42,52,41,35,51,41,52,52,52,45,50,50,43,50,51,51,33,50,50,51,39,52,50,39,50,50,53,39,48,64,66,38,45,64,48,52,54,48,40,52,50,48,50,53,40,45,50,53,45,48,64,74,44,50,86,75,29,61,94,73,33,42,50,81,51,87,24,25,36,41,35,47,40,84,40,77,46,69,48,72,64,85,48,66,67,57,46,52,48,27,52,52,44,30,53,76,68,68,42,56,82,28,48,45,76,44,77,42,77,35,56,73,52,40,60,75,62,36,61,69,52,32,41,71,44,64,33,45,64,46,74,46,73,42,80,50,71,49,59,32,55,68,54,52,51,51,52,58,67,72,97

Radius of gyration: 32.74 Å; Cα contacts (8 Å, |Δi|>4): 365; chains: 2; bounding box: 65×86×93 Å

InterPro domains:
  IPR009951 Host-nuclease inhibitor protein Gam [PF07352] (15-161)

pLDDT: mean 92.93, std 13.27, range [29.67, 98.81]

Foldseek 3Di:
DPPPPPPVPPPADDVVSVVVVLLVVLVVVVVVVVVVVVVVVVVVVVVVVCCVVCVVVVVVVVVVVVVVVVVLVVVQVVCPPVQKDADDVGIDGDDDDDDDDDDPDPVRVVVVVVVCVVVVVCVPDDDDDDDDPVVLVVVDQVSCVVVPHHDDDDDDDDDDHDNVVSVVVVVVD/DPPPPPPVPPPADDVVSVVVVLLVVLVVVVVVVVVVVVVVVVVVVVVVVCCVVCVVVVVVVVVVVVVVVVVLVVVQVVCPPVQKDDDDVGIDGDDDDDDDDDDPDPVRVVVVVVVCVVVVVCVVDDDDDDDDPVVQVVVDQVSCVVVPHHDDDDDDDDDDHDNVVSVVVVVVD

Sequence (346 aa):
MARKRVVEAPSLHSWEDVNDALRQIAEAQIALGEIQSDMQKQILGAQKVAEEQSKPLNDNVAKLEREIKSFVTDHRDEMGKTKSVVLTFGEVGFRLSTSVSLPRAKEKLEEIIRRLKSRQMTDCIVVEEKVSKEALKKYGEDTVNAVGATWKQSDVFGYEVNIAKLEQIKAGNMARKRVVEAPSLHSWEDVNDALRQIAEAQIALGEIQSDMQKQILGAQKVAEEQSKPLNDNVAKLEREIKSFVTDHRDEMGKTKSVVLTFGEVGFRLSTSVSLPRAKEKLEEIIRRLKSRQMTDCIVVEEKVSKEALKKYGEDTVNAVGATWKQSDVFGYEVNIAKLEQIKAGN